Protein 9KGA (pdb70)

Nearest PDB structures (foldseek):
  6bl9-assembly1_A  TM=8.318E-01  e=8.505E-03  Scolopendra morsitans
  2phc-assembly1_B  TM=3.541E-01  e=2.668E+00  Pyrococcus horikoshii OT3
  4mzv-assembly1_A-2  TM=4.488E-01  e=7.330E+00  Homo sapiens
  6bl9-assembly1_A  TM=8.300E-01  e=4.913E-03  Scolopendra morsitans
  2qt7-assembly1_B  TM=4.907E-01  e=4.279E-01  Homo sapiens

Structure (mmCIF, N/CA/C/O backbone):
data_9KGA
#
_entry.id   9KGA
#
_cell.length_a   60.485
_cell.length_b   60.485
_cell.length_c   169.854
_cell.angle_alpha   90.00
_cell.angle_beta   90.00
_cell.angle_gamma   120.00
#
_symmetry.space_group_name_H-M   'P 31 2 1'
#
loop_
_entity.id
_entity.type
_entity.pdbx_description
1 polymer SpTx1
2 water water
#
loop_
_atom_site.group_PDB
_atom_site.id
_atom_site.type_symbol
_atom_site.label_atom_id
_atom_site.label_alt_id
_atom_site.label_comp_id
_atom_site.label_asym_id
_atom_site.label_entity_id
_atom_site.label_seq_id
_atom_site.pdbx_PDB_ins_code
_atom_site.Cartn_x
_atom_site.Cartn_y
_atom_site.Cartn_z
_atom_site.occupancy
_atom_site.B_iso_or_equiv
_atom_site.auth_seq_id
_atom_site.auth_comp_id
_atom_site.auth_asym_id
_atom_site.auth_atom_id
_atom_site.pdbx_PDB_model_num
ATOM 1 N N . SER A 1 2 ? 13.273 41.459 82.840 1.00 61.98 0 SER A N 1
ATOM 2 C CA . SER A 1 2 ? 13.207 40.692 81.600 1.00 57.72 0 SER A CA 1
ATOM 3 C C . SER A 1 2 ? 14.085 41.324 80.522 1.00 52.32 0 SER A C 1
ATOM 4 O O . SER A 1 2 ? 13.599 42.051 79.654 1.00 56.44 0 SER A O 1
ATOM 7 N N . ALA A 1 3 ? 15.381 41.030 80.580 1.00 54.23 1 ALA A N 1
ATOM 8 C CA . ALA A 1 3 ? 16.345 41.687 79.711 1.00 41.97 1 ALA A CA 1
ATOM 9 C C . ALA A 1 3 ? 16.295 41.134 78.291 1.00 39.19 1 ALA A C 1
ATOM 10 O O . ALA A 1 3 ? 15.963 39.968 78.058 1.00 42.25 1 ALA A O 1
ATOM 12 N N . ASP A 1 4 ? 16.586 42.009 77.336 1.00 33.90 2 ASP A N 1
ATOM 13 C CA . ASP A 1 4 ? 16.756 41.635 75.940 1.00 32.15 2 ASP A CA 1
ATOM 14 C C . ASP A 1 4 ? 18.169 41.137 75.714 1.00 36.30 2 ASP A C 1
ATOM 15 O O . ASP A 1 4 ? 19.123 41.634 76.315 1.00 32.61 2 ASP A O 1
ATOM 20 N N . LEU A 1 5 ? 18.311 40.154 74.846 1.00 29.07 3 LEU A N 1
ATOM 21 C CA . LEU A 1 5 ? 19.641 39.770 74.421 1.00 26.01 3 LEU A CA 1
ATOM 22 C C . LEU A 1 5 ? 19.927 40.666 73.229 1.00 31.39 3 LEU A C 1
ATOM 23 O O . LEU A 1 5 ? 19.214 40.609 72.218 1.00 29.31 3 LEU A O 1
ATOM 28 N N . ILE A 1 6 ? 20.987 41.456 73.320 1.00 34.88 4 ILE A N 1
ATOM 29 C CA . ILE A 1 6 ? 21.225 42.470 72.312 1.00 34.16 4 ILE A CA 1
ATOM 30 C C . ILE A 1 6 ? 22.554 42.159 71.665 1.00 24.22 4 ILE A C 1
ATOM 31 O O . ILE A 1 6 ? 23.483 41.610 72.275 1.00 30.23 4 ILE A O 1
ATOM 36 N N . LYS A 1 7 ? 22.605 42.532 70.401 1.00 28.00 5 LYS A N 1
ATOM 37 C CA . LYS A 1 7 ? 23.710 42.309 69.498 1.00 30.68 5 LYS A CA 1
ATOM 38 C C . LYS A 1 7 ? 24.362 43.653 69.230 1.00 29.49 5 LYS A C 1
ATOM 39 O O . LYS A 1 7 ? 23.688 44.608 68.829 1.00 29.81 5 LYS A O 1
ATOM 45 N N . LYS A 1 8 ? 25.654 43.741 69.495 1.00 25.10 6 LYS A N 1
ATOM 46 C CA . LYS A 1 8 ? 26.410 44.924 69.131 1.00 25.44 6 LYS A CA 1
ATOM 47 C C . LYS A 1 8 ? 27.701 44.487 68.474 1.00 21.54 6 LYS A C 1
ATOM 48 O O . LYS A 1 8 ? 28.298 43.474 68.845 1.00 21.91 6 LYS A O 1
ATOM 54 N N . LYS A 1 9 ? 28.136 45.278 67.510 1.00 17.71 7 LYS A N 1
ATOM 55 C CA . LYS A 1 9 ? 29.415 45.028 66.883 1.00 21.59 7 LYS A CA 1
ATOM 56 C C . LYS A 1 9 ? 30.516 45.485 67.824 1.00 21.60 7 LYS A C 1
ATOM 57 O O . LYS A 1 9 ? 30.350 46.445 68.582 1.00 16.56 7 LYS A O 1
ATOM 63 N N . LEU A 1 10 ? 31.629 44.765 67.794 1.00 15.37 8 LEU A N 1
ATOM 64 C CA . LEU A 1 10 ? 32.773 45.130 68.615 1.00 17.99 8 LEU A CA 1
ATOM 65 C C . LEU A 1 10 ? 33.207 46.553 68.274 1.00 21.04 8 LEU A C 1
ATOM 66 O O . LEU A 1 10 ? 33.314 46.892 67.088 1.00 19.47 8 LEU A O 1
ATOM 71 N N . PRO A 1 11 ? 33.436 47.418 69.266 1.00 18.09 9 PRO A N 1
ATOM 72 C CA . PRO A 1 11 ? 33.779 48.817 68.983 1.00 20.92 9 PRO A CA 1
ATOM 73 C C . PRO A 1 11 ? 35.250 49.069 68.690 1.00 23.01 9 PRO A C 1
ATOM 74 O O . PRO A 1 11 ? 35.646 50.233 68.573 1.00 18.49 9 PRO A O 1
ATOM 78 N N . PHE A 1 12 ? 36.059 48.018 68.568 1.00 16.63 10 PHE A N 1
ATOM 79 C CA . PHE A 1 12 ? 37.457 48.123 68.175 1.00 20.70 10 PHE A CA 1
ATOM 80 C C . PHE A 1 12 ? 37.803 46.891 67.351 1.00 18.33 10 PHE A C 1
ATOM 81 O O . PHE A 1 12 ? 37.047 45.920 67.314 1.00 18.40 10 PHE A O 1
ATOM 89 N N . ARG A 1 13 ? 38.955 46.939 66.684 1.00 17.06 11 ARG A N 1
ATOM 90 C CA . ARG A 1 13 ? 39.398 45.824 65.859 1.00 16.32 11 ARG A CA 1
ATOM 91 C C . ARG A 1 13 ? 39.959 44.699 66.719 1.00 19.12 11 ARG A C 1
ATOM 92 O O . ARG A 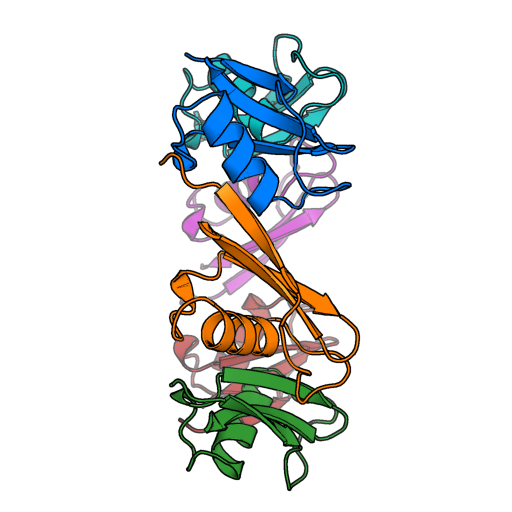1 13 ? 40.602 44.936 67.747 1.00 12.48 11 ARG A O 1
ATOM 100 N N . THR A 1 14 ? 39.722 43.465 66.279 1.00 12.28 12 THR A N 1
ATOM 101 C CA . THR A 1 14 ? 40.419 42.331 66.868 1.00 14.28 12 THR A CA 1
ATOM 102 C C . THR A 1 14 ? 41.823 42.236 66.286 1.00 14.48 12 THR A C 1
ATOM 103 O O . THR A 1 14 ? 42.115 42.790 65.222 1.00 14.34 12 THR A O 1
ATOM 107 N N . ARG A 1 15 ? 42.695 41.514 66.993 1.00 12.56 13 ARG A N 1
ATOM 108 C CA . ARG A 1 15 ? 44.036 41.276 66.467 1.00 14.10 13 ARG A CA 1
ATOM 109 C C . ARG A 1 15 ? 43.995 40.357 65.247 1.00 21.98 13 ARG A C 1
ATOM 110 O O . ARG A 1 15 ? 44.708 40.590 64.264 1.00 18.36 13 ARG A O 1
ATOM 118 N N . SER A 1 16 ? 43.143 39.334 65.270 1.00 14.80 14 SER A N 1
ATOM 119 C CA . SER A 1 16 ? 43.077 38.372 64.178 1.00 14.96 14 SER A CA 1
ATOM 120 C C . SER A 1 16 ? 42.124 38.834 63.080 1.00 17.87 14 SER A C 1
ATOM 121 O O . SER A 1 16 ? 41.099 39.473 63.342 1.00 17.19 14 SER A O 1
ATOM 124 N N . LYS A 1 17 ? 42.474 38.486 61.836 1.00 19.56 15 LYS A N 1
ATOM 125 C CA . LYS A 1 17 ? 41.642 38.842 60.684 1.00 19.65 15 LYS A CA 1
ATOM 126 C C . LYS A 1 17 ? 40.275 38.173 60.752 1.00 17.38 15 LYS A C 1
ATOM 127 O O . LYS A 1 17 ? 39.241 38.817 60.533 1.00 18.54 15 LYS A O 1
ATOM 133 N N . PHE A 1 18 ? 40.247 36.875 61.048 1.00 18.02 16 PHE A N 1
ATOM 134 C CA . PHE A 1 18 ? 39.001 36.142 61.267 1.00 20.50 16 PHE A CA 1
ATOM 135 C C . PHE A 1 18 ? 39.092 35.551 62.663 1.00 17.59 16 PHE A C 1
ATOM 136 O O . PHE A 1 18 ? 39.533 34.401 62.838 1.00 14.21 16 PHE A O 1
ATOM 144 N N . PRO A 1 19 ? 38.638 36.271 63.685 1.00 16.33 17 PRO A N 1
ATOM 145 C CA . PRO A 1 19 ? 38.831 35.785 65.052 1.00 15.36 17 PRO A CA 1
ATOM 146 C C . PRO A 1 19 ? 38.036 34.521 65.307 1.00 16.06 17 PRO A C 1
ATOM 147 O O . PRO A 1 19 ? 36.910 34.359 64.832 1.00 14.83 17 PRO A O 1
ATOM 151 N N . ARG A 1 20 ? 38.627 33.635 66.093 1.00 15.28 18 ARG A N 1
ATOM 152 C CA . ARG A 1 20 ? 37.907 32.453 66.511 1.00 16.44 18 ARG A CA 1
ATOM 153 C C . ARG A 1 20 ? 37.001 32.798 67.683 1.00 18.18 18 ARG A C 1
ATOM 154 O O . ARG A 1 20 ? 37.063 33.893 68.249 1.00 16.76 18 ARG A O 1
ATOM 162 N N . LYS A 1 21 ? 36.160 31.829 68.049 1.00 19.56 19 LYS A N 1
ATOM 163 C CA . LYS A 1 21 ? 35.158 32.040 69.086 1.00 18.50 19 LYS A CA 1
ATOM 164 C C . LYS A 1 21 ? 35.780 32.518 70.390 1.00 15.96 19 LYS A C 1
ATOM 165 O O . LYS A 1 21 ? 35.273 33.451 71.017 1.00 14.01 19 LYS A O 1
ATOM 171 N N . SER A 1 22 ? 36.892 31.911 70.808 1.00 18.61 20 SER A N 1
ATOM 172 C CA . SER A 1 22 ? 37.493 32.291 72.085 1.00 16.82 20 SER A CA 1
ATOM 173 C C . SER A 1 22 ? 37.960 33.746 72.071 1.00 13.94 20 SER A C 1
ATOM 174 O O . SER A 1 22 ? 37.780 34.479 73.055 1.00 13.92 20 SER A O 1
ATOM 177 N N . GLU A 1 23 ? 38.570 34.172 70.961 1.00 13.33 21 GLU A N 1
ATOM 178 C CA . GLU A 1 23 ? 39.009 35.558 70.832 1.00 13.77 21 GLU A CA 1
ATOM 179 C C . GLU A 1 23 ? 37.821 36.513 70.856 1.00 11.47 21 GLU A C 1
ATOM 180 O O . GLU A 1 23 ? 37.875 37.576 71.490 1.00 11.26 21 GLU A O 1
ATOM 186 N N . CYS A 1 24 ? 36.741 36.158 70.160 1.00 12.77 22 CYS A N 1
ATOM 187 C CA . CYS A 1 24 ? 35.566 37.020 70.172 1.00 13.95 22 CYS A CA 1
ATOM 188 C C . CYS A 1 24 ? 34.948 37.091 71.562 1.00 15.50 22 CYS A C 1
ATOM 189 O O . CYS A 1 24 ? 34.498 38.155 71.982 1.00 15.51 22 CYS A O 1
ATOM 192 N N . VAL A 1 25 ? 34.905 35.976 72.292 1.00 13.33 23 VAL A N 1
ATOM 193 C CA . VAL A 1 25 ? 34.374 36.021 73.653 1.00 14.88 23 VAL A CA 1
ATOM 194 C C . VAL A 1 25 ? 35.211 36.961 74.511 1.00 14.07 23 VAL A C 1
ATOM 195 O O . VAL A 1 25 ? 34.677 37.820 75.224 1.00 15.81 23 VAL A O 1
ATOM 199 N N . GLN A 1 26 ? 36.539 36.831 74.429 1.00 15.61 24 GLN A N 1
ATOM 200 C CA . GLN A 1 26 ? 37.414 37.697 75.216 1.00 15.70 24 GLN A CA 1
ATOM 201 C C . GLN A 1 26 ? 37.177 39.172 74.891 1.00 14.74 24 GLN A C 1
ATOM 202 O O . GLN A 1 26 ? 36.983 39.998 75.792 1.00 13.40 24 GLN A O 1
ATOM 208 N N . ASP A 1 27 ? 37.188 39.521 73.603 1.00 12.70 25 ASP A N 1
ATOM 209 C CA . ASP A 1 27 ? 37.080 40.927 73.217 1.00 11.20 25 ASP A CA 1
ATOM 210 C C . ASP A 1 27 ? 35.679 41.477 73.471 1.00 13.29 25 ASP A C 1
ATOM 211 O O . ASP A 1 27 ? 35.529 42.630 73.890 1.00 13.96 25 ASP A O 1
ATOM 216 N N . CYS A 1 28 ? 34.640 40.679 73.219 1.00 11.36 26 CYS A N 1
ATOM 217 C CA . CYS A 1 28 ? 33.285 41.105 73.545 1.00 14.37 26 CYS A CA 1
ATOM 218 C C . CYS A 1 28 ? 33.154 41.386 75.031 1.00 15.82 26 CYS A C 1
ATOM 219 O O . CYS A 1 28 ? 32.533 42.380 75.432 1.00 16.99 26 CYS A O 1
ATOM 222 N N . ALA A 1 29 ? 33.743 40.527 75.868 1.00 16.61 27 ALA A N 1
ATOM 223 C CA . ALA A 1 29 ? 33.703 40.765 77.306 1.00 17.28 27 ALA A CA 1
ATOM 224 C C . ALA A 1 29 ? 34.456 42.039 77.669 1.00 21.30 27 ALA A C 1
ATOM 225 O O . ALA A 1 29 ? 33.983 42.837 78.493 1.00 19.29 27 ALA A O 1
ATOM 227 N N . LYS A 1 30 ? 35.628 42.250 77.058 1.00 17.14 28 LYS A N 1
ATOM 228 C CA . LYS A 1 30 ? 36.365 43.494 77.265 1.00 16.76 28 LYS A CA 1
ATOM 229 C C . LYS A 1 30 ? 35.518 44.706 76.910 1.00 18.75 28 LYS A C 1
ATOM 230 O O . LYS A 1 30 ? 35.512 45.709 77.632 1.00 20.36 28 LYS A O 1
ATOM 236 N N . ALA A 1 31 ? 34.798 44.631 75.796 1.00 14.46 29 ALA A N 1
ATOM 237 C CA . ALA A 1 31 ? 34.074 45.795 75.303 1.00 17.11 29 ALA A CA 1
ATOM 238 C C . ALA A 1 31 ? 32.814 46.083 76.109 1.00 20.78 29 ALA A C 1
ATOM 239 O O . ALA A 1 31 ? 32.505 47.249 76.378 1.00 22.95 29 ALA A O 1
ATOM 241 N N . PHE A 1 32 ? 32.068 45.049 76.498 1.00 19.02 30 PHE A N 1
ATOM 242 C CA . PHE A 1 32 ? 30.690 45.255 76.924 1.00 21.86 30 PHE A CA 1
ATOM 243 C C . PHE A 1 32 ? 30.340 44.738 78.310 1.00 23.08 30 PHE A C 1
ATOM 244 O O . PHE A 1 32 ? 29.338 45.193 78.873 1.00 24.77 30 PHE A O 1
ATOM 252 N N . THR A 1 33 ? 31.094 43.790 78.867 1.00 19.86 31 THR A N 1
ATOM 253 C CA . THR A 1 33 ? 30.720 43.203 80.149 1.00 25.37 31 THR A CA 1
ATOM 254 C C . THR A 1 33 ? 31.857 43.297 81.161 1.00 26.66 31 THR A C 1
ATOM 255 O O . THR A 1 33 ? 31.995 42.432 82.029 1.00 27.41 31 THR A O 1
ATOM 259 N N . ASN A 1 34 ? 32.674 44.348 81.062 1.00 24.37 32 ASN A N 1
ATOM 260 C CA . ASN A 1 34 ? 33.776 44.592 82.001 1.00 27.55 32 ASN A CA 1
ATOM 261 C C . ASN A 1 34 ? 34.722 43.398 82.102 1.00 30.84 32 ASN A C 1
ATOM 262 O O . ASN A 1 34 ? 35.268 43.112 83.171 1.00 29.90 32 ASN A O 1
ATOM 267 N N . GLY A 1 35 ? 34.933 42.695 80.991 1.00 27.21 33 GLY A N 1
ATOM 268 C CA . GLY A 1 35 ? 35.821 41.550 80.988 1.00 28.20 33 GLY A CA 1
ATOM 269 C C . GLY A 1 35 ? 35.248 40.278 81.568 1.00 28.47 33 GLY A C 1
ATOM 270 O O . GLY A 1 35 ? 35.996 39.306 81.738 1.00 25.60 33 GLY A O 1
ATOM 271 N N . ASN A 1 36 ? 33.958 40.258 81.899 1.00 27.41 34 ASN A N 1
ATOM 272 C CA . ASN A 1 36 ? 33.289 39.071 82.429 1.00 31.69 34 ASN A CA 1
ATOM 273 C C . ASN A 1 36 ? 32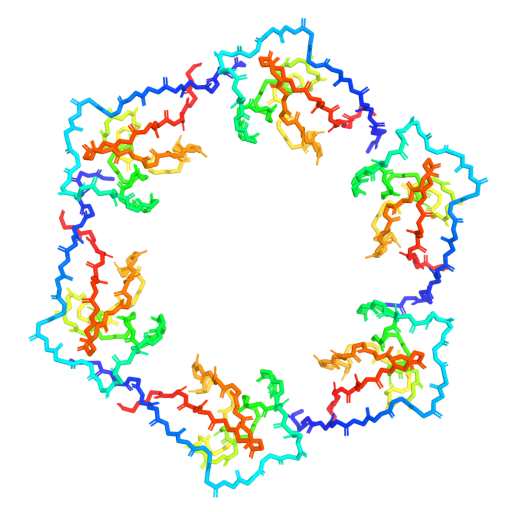.818 38.229 81.249 1.00 30.78 34 ASN A C 1
ATOM 274 O O . ASN A 1 36 ? 31.786 38.522 80.637 1.00 30.43 34 ASN A O 1
ATOM 279 N N . LYS A 1 37 ? 33.557 37.164 80.936 1.00 28.30 35 LYS A N 1
ATOM 280 C CA . LYS A 1 37 ? 33.184 36.345 79.788 1.00 31.08 35 LYS A CA 1
ATOM 281 C C . LYS A 1 37 ? 31.895 35.566 80.026 1.00 31.16 35 LYS A C 1
ATOM 282 O O . LYS A 1 37 ? 31.229 35.186 79.057 1.00 30.83 35 LYS A O 1
ATOM 288 N N . ASP A 1 38 ? 31.532 35.319 81.287 1.00 36.90 36 ASP A N 1
ATOM 289 C CA . ASP A 1 38 ? 30.309 34.579 81.573 1.00 35.97 36 ASP A CA 1
ATOM 290 C C . ASP A 1 38 ? 29.073 35.351 81.128 1.00 35.31 36 ASP A C 1
ATOM 291 O O . ASP A 1 38 ? 28.037 34.746 80.835 1.00 36.81 36 ASP A O 1
ATOM 296 N N . LYS A 1 39 ? 29.159 36.681 81.064 1.00 32.20 37 LYS A N 1
ATOM 297 C CA . LYS A 1 39 ? 28.023 37.475 80.609 1.00 34.48 37 LYS A CA 1
ATOM 298 C C . LYS A 1 39 ? 27.914 37.560 79.094 1.00 31.23 37 LYS A C 1
ATOM 299 O O . LYS A 1 39 ? 26.915 38.086 78.591 1.00 29.01 37 LYS A O 1
ATOM 305 N N . ILE A 1 40 ? 28.895 37.056 78.354 1.00 30.63 38 ILE A N 1
ATOM 306 C CA . ILE A 1 40 ? 28.817 37.013 76.898 1.00 26.73 38 ILE A CA 1
ATOM 307 C C . ILE A 1 40 ? 28.051 35.753 76.520 1.00 28.12 38 ILE A C 1
ATOM 308 O O . ILE A 1 40 ? 28.525 34.635 76.737 1.00 28.47 38 ILE A O 1
ATOM 313 N N . LYS A 1 41 ? 26.853 35.933 75.975 1.00 30.27 39 LYS A N 1
ATOM 314 C CA . LYS A 1 41 ? 25.994 34.800 75.675 1.00 28.78 39 LYS A CA 1
ATOM 315 C C . LYS A 1 41 ? 26.203 34.261 74.272 1.00 30.25 39 LYS A C 1
ATOM 316 O O . LYS A 1 41 ? 25.978 33.066 74.038 1.00 29.58 39 LYS A O 1
ATOM 322 N N . ASP A 1 42 ? 26.611 35.103 73.325 1.00 24.27 40 ASP A N 1
ATOM 323 C CA . ASP A 1 42 ? 26.859 34.581 71.984 1.00 25.66 40 ASP A CA 1
ATOM 324 C C . ASP A 1 42 ? 27.874 35.473 71.287 1.00 21.54 40 ASP A C 1
ATOM 325 O O . ASP A 1 42 ? 28.034 36.642 71.638 1.00 25.00 40 ASP A O 1
ATOM 330 N N . VAL A 1 43 ? 28.571 34.909 70.299 1.00 20.25 41 VAL A N 1
ATOM 331 C CA . VAL A 1 43 ? 29.503 35.676 69.480 1.00 20.84 41 VAL A CA 1
ATOM 332 C C . VAL A 1 43 ? 29.402 35.203 68.038 1.00 24.76 41 VAL A C 1
ATOM 333 O O . VAL A 1 43 ? 28.971 34.085 67.750 1.00 23.17 41 VAL A O 1
ATOM 337 N N . LYS A 1 44 ? 29.832 36.074 67.131 1.00 18.41 42 LYS A N 1
ATOM 338 C CA . LYS A 1 44 ? 29.904 35.752 65.711 1.00 22.60 42 LYS A CA 1
ATOM 339 C C . LYS A 1 44 ? 31.142 36.404 65.123 1.00 22.69 42 LYS A C 1
ATOM 340 O O . LYS A 1 44 ? 31.331 37.614 65.263 1.00 20.71 42 LYS A O 1
ATOM 346 N N . SER A 1 45 ? 31.979 35.603 64.469 1.00 15.94 43 SER A N 1
ATOM 347 C CA . SER A 1 45 ? 33.224 36.120 63.922 1.00 16.41 43 SER A CA 1
ATOM 348 C C . SER A 1 45 ? 32.962 36.937 62.660 1.00 26.56 43 SER A C 1
ATOM 349 O O . SER A 1 45 ? 32.131 36.574 61.824 1.00 25.35 43 SER A O 1
ATOM 3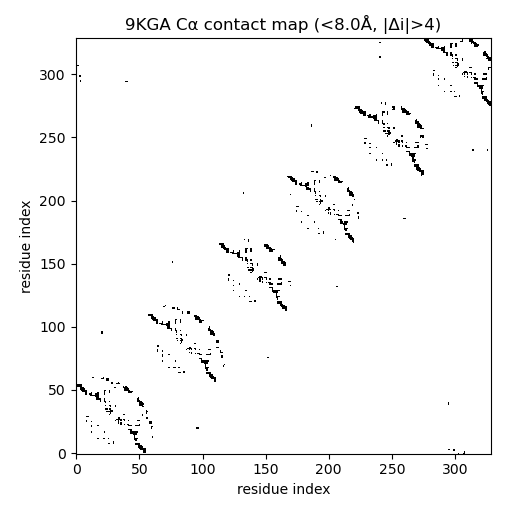52 N N . GLU A 1 46 ? 33.706 38.032 62.518 1.00 22.97 44 GLU A N 1
ATOM 353 C CA . GLU A 1 46 ? 33.611 38.947 61.384 1.00 25.64 44 GLU A CA 1
ATOM 354 C C . GLU A 1 46 ? 35.026 39.330 60.963 1.00 24.45 44 GLU A C 1
ATOM 355 O O . GLU A 1 46 ? 36.010 38.719 61.389 1.00 33.45 44 GLU A O 1
ATOM 361 N N . PHE A 1 47 ? 35.124 40.315 60.077 1.00 20.49 45 PHE A N 1
ATOM 362 C CA . PHE A 1 47 ? 36.408 40.763 59.545 1.00 23.11 45 PHE A CA 1
ATOM 363 C C . PHE A 1 47 ? 37.082 41.697 60.541 1.00 23.66 45 PHE A C 1
ATOM 364 O O . PHE A 1 47 ? 36.665 42.850 60.693 1.00 20.36 45 PHE A O 1
ATOM 372 N N . PHE A 1 48 ? 38.142 41.215 61.196 1.00 18.33 46 PHE A N 1
ATOM 373 C CA . PHE A 1 48 ? 38.814 41.977 62.248 1.00 18.49 46 PHE A CA 1
ATOM 374 C C . PHE A 1 48 ? 37.813 42.504 63.272 1.00 14.84 46 PHE A C 1
ATOM 375 O O . PHE A 1 48 ? 37.990 43.582 63.842 1.00 14.69 46 PHE A O 1
ATOM 383 N N . SER A 1 49 ? 36.740 41.754 63.498 1.00 14.76 47 SER A N 1
ATOM 384 C CA . SER A 1 49 ? 35.677 42.208 64.381 1.00 18.70 47 SER A CA 1
ATOM 385 C C . SER A 1 49 ? 34.841 41.007 64.784 1.00 19.60 47 SER A C 1
ATOM 386 O O . SER A 1 49 ? 35.024 39.897 64.279 1.00 17.90 47 SER A O 1
ATOM 389 N N . CYS A 1 50 ? 33.902 41.261 65.690 1.00 17.55 48 CYS A N 1
ATOM 390 C CA . CYS A 1 50 ? 32.931 40.281 66.143 1.00 16.01 48 CYS A CA 1
ATOM 391 C C . CYS A 1 50 ? 31.592 40.975 66.330 1.00 17.76 48 CYS A C 1
ATOM 392 O O . CYS A 1 50 ? 31.524 42.185 66.560 1.00 16.78 48 CYS A O 1
ATOM 395 N N . TYR A 1 51 ? 30.526 40.188 66.256 1.00 16.67 49 TYR A N 1
ATOM 396 C CA . TYR A 1 51 ? 29.257 40.572 66.848 1.00 19.23 49 TYR A CA 1
ATOM 397 C C . TYR A 1 51 ? 29.151 39.894 68.204 1.00 20.05 49 TYR A C 1
ATOM 398 O O . TYR A 1 51 ? 29.561 38.738 68.366 1.00 17.33 49 TYR A O 1
ATOM 407 N N . CYS A 1 52 ? 28.631 40.636 69.177 1.00 16.84 50 CYS A N 1
ATOM 408 C CA . CYS A 1 52 ? 28.566 40.224 70.567 1.00 17.88 50 CYS A CA 1
ATOM 409 C C . CYS A 1 52 ? 27.113 40.231 71.015 1.00 21.28 50 CYS A C 1
ATOM 410 O O . CYS A 1 52 ? 26.398 41.213 70.785 1.00 20.05 50 CYS A O 1
ATOM 413 N N . TRP A 1 53 ? 26.685 39.155 71.671 1.00 18.63 51 TRP A N 1
ATOM 414 C CA . TRP A 1 53 ? 25.351 39.063 72.247 1.00 23.85 51 TRP A CA 1
ATOM 415 C C . TRP A 1 53 ? 25.484 38.985 73.751 1.00 25.06 51 TRP A C 1
ATOM 416 O O . TRP A 1 53 ? 26.092 38.033 74.274 1.00 22.38 51 TRP A O 1
ATOM 427 N N . TYR A 1 54 ? 24.923 39.993 74.423 1.00 22.55 52 TYR A N 1
ATOM 428 C CA . TYR A 1 54 ? 24.902 40.066 75.877 1.00 26.99 52 TYR A CA 1
ATOM 429 C C . TYR A 1 54 ? 23.566 40.677 76.295 1.00 29.83 52 TYR A C 1
ATOM 430 O O . TYR A 1 54 ? 22.854 41.270 75.480 1.00 32.95 52 TYR A O 1
ATOM 439 N N . GLU A 1 55 ? 23.214 40.514 77.569 1.00 29.30 53 GLU A N 1
ATOM 440 C CA . GLU A 1 55 ? 21.906 40.941 78.065 1.00 36.86 53 GLU A CA 1
ATOM 441 C C . GLU A 1 55 ? 21.886 42.410 78.480 1.00 35.23 53 GLU A C 1
ATOM 442 O O . GLU A 1 55 ? 22.809 42.901 79.137 1.00 29.19 53 GLU A O 1
ATOM 448 N N . ALA A 1 56 ? 20.810 43.103 78.104 1.00 32.15 54 ALA A N 1
ATOM 449 C CA . ALA A 1 56 ? 20.573 44.483 78.520 1.00 33.98 54 ALA A CA 1
ATOM 450 C C . ALA A 1 56 ? 19.086 44.746 78.752 1.00 36.78 54 ALA A C 1
ATOM 451 O O . ALA A 1 56 ? 18.224 44.270 78.011 1.00 32.15 54 ALA A O 1
ATOM 454 N N . GLY B 1 1 ? 38.741 39.899 83.352 1.00 39.41 -1 GLY B N 1
ATOM 455 C CA . GLY B 1 1 ? 39.784 40.874 83.611 1.00 38.99 -1 GLY B CA 1
ATOM 456 C C . GLY B 1 1 ? 40.100 41.767 82.425 1.00 41.09 -1 GLY B C 1
ATOM 457 O O . GLY B 1 1 ? 39.314 41.866 81.482 1.00 41.63 -1 GLY B O 1
ATOM 458 N N . SER B 1 2 ? 41.255 42.431 82.474 1.00 37.51 0 SER B N 1
ATOM 459 C CA . SER B 1 2 ? 41.715 43.276 81.379 1.00 37.07 0 SER B CA 1
ATOM 460 C C . SER B 1 2 ? 42.715 42.563 80.477 1.00 34.14 0 SER B C 1
ATOM 461 O O . SER B 1 2 ? 43.283 43.192 79.579 1.00 29.70 0 SER B O 1
ATOM 464 N N . ALA B 1 3 ? 42.939 41.268 80.689 1.00 29.31 1 ALA B N 1
ATOM 465 C CA . ALA B 1 3 ? 43.872 40.528 79.855 1.00 27.27 1 ALA B CA 1
ATOM 466 C C . ALA B 1 3 ? 43.320 40.353 78.446 1.00 22.87 1 ALA B C 1
ATOM 467 O O . ALA B 1 3 ? 42.106 40.282 78.239 1.00 23.03 1 ALA B O 1
ATOM 469 N N . ASP B 1 4 ? 44.214 40.397 77.470 1.00 22.64 2 ASP B N 1
ATOM 470 C CA . ASP B 1 4 ? 43.900 40.065 76.089 1.00 19.06 2 ASP B CA 1
ATOM 471 C C . ASP B 1 4 ? 44.139 38.585 75.834 1.00 23.00 2 ASP B C 1
ATOM 472 O O . ASP B 1 4 ? 45.036 37.972 76.417 1.00 19.97 2 ASP B O 1
ATOM 477 N N . LEU B 1 5 ? 43.338 38.005 74.955 1.00 19.29 3 LEU B N 1
ATOM 478 C CA . LEU B 1 5 ? 43.652 36.668 74.492 1.00 16.06 3 LEU B CA 1
ATOM 479 C C . LEU B 1 5 ? 44.549 36.875 73.283 1.00 19.85 3 LEU B C 1
ATOM 480 O O . LEU B 1 5 ? 44.098 37.400 72.258 1.00 17.45 3 LEU B O 1
ATOM 485 N N . ILE B 1 6 ? 45.778 36.376 73.357 1.00 18.29 4 ILE B N 1
ATOM 486 C CA . ILE B 1 6 ? 46.764 36.659 72.329 1.00 17.26 4 ILE B CA 1
ATOM 487 C C . ILE B 1 6 ? 47.088 35.345 71.649 1.00 15.18 4 ILE B C 1
ATOM 488 O O . ILE B 1 6 ? 47.010 34.256 72.246 1.00 18.39 4 ILE B O 1
ATOM 493 N N . LYS B 1 7 ? 47.410 35.474 70.365 1.00 14.31 5 LYS B N 1
ATOM 494 C CA . LYS B 1 7 ? 47.687 34.381 69.450 1.00 15.34 5 LYS B CA 1
ATOM 495 C C . LYS B 1 7 ? 49.173 34.421 69.118 1.00 20.05 5 LYS B C 1
ATOM 496 O O . LYS B 1 7 ? 49.674 35.433 68.622 1.00 19.36 5 LYS B O 1
ATOM 502 N N . LYS B 1 8 ? 49.868 33.321 69.372 1.00 16.52 6 LYS B N 1
ATOM 503 C CA . LYS B 1 8 ? 51.284 33.233 69.060 1.00 19.89 6 LYS B CA 1
ATOM 504 C C . LYS B 1 8 ? 51.570 31.930 68.340 1.00 19.22 6 LYS B C 1
ATOM 505 O O . LYS B 1 8 ? 50.988 30.889 68.644 1.00 20.75 6 LYS B O 1
ATOM 511 N N . LYS B 1 9 ? 52.510 31.982 67.412 1.00 16.66 7 LYS B N 1
ATOM 512 C CA . LYS B 1 9 ? 52.949 30.754 66.786 1.00 18.12 7 LYS B CA 1
ATOM 513 C C . LYS B 1 9 ? 53.902 30.037 67.728 1.00 16.37 7 LYS B C 1
ATOM 514 O O . LYS B 1 9 ? 54.660 30.664 68.473 1.00 17.13 7 LYS B O 1
ATOM 520 N N . LEU B 1 10 ? 53.838 28.715 67.712 1.00 17.44 8 LEU B N 1
ATOM 521 C CA . LEU B 1 10 ? 54.762 27.924 68.506 1.00 14.77 8 LEU B CA 1
ATOM 522 C C . LEU B 1 10 ? 56.185 28.272 68.079 1.00 17.13 8 LEU B C 1
ATOM 523 O O . LEU B 1 10 ? 56.457 28.383 66.877 1.00 17.37 8 LEU B O 1
ATOM 528 N N . PRO B 1 11 ? 57.104 28.521 69.021 1.00 17.62 9 PRO B N 1
ATOM 529 C CA . PRO B 1 11 ? 58.463 28.924 68.649 1.00 18.13 9 PRO B CA 1
ATOM 530 C C . PRO B 1 11 ? 59.386 27.772 68.284 1.00 20.93 9 PRO B C 1
ATOM 531 O O . PRO B 1 11 ? 60.592 27.989 68.142 1.00 21.67 9 PRO B O 1
ATOM 535 N N . PHE B 1 12 ? 58.848 26.562 68.156 1.00 15.97 10 PHE B N 1
ATOM 536 C CA . PHE B 1 12 ? 59.597 25.399 67.705 1.00 17.80 10 PHE B CA 1
ATOM 537 C C . PHE B 1 12 ? 58.653 24.498 66.921 1.00 13.20 10 PHE B C 1
ATOM 538 O O . PHE B 1 12 ? 57.434 24.677 66.944 1.00 15.16 10 PHE B O 1
ATOM 546 N N . ARG B 1 13 ? 59.228 23.521 66.223 1.00 16.67 11 ARG B N 1
ATOM 547 C CA . ARG B 1 13 ? 58.440 22.584 65.436 1.00 14.24 11 ARG B CA 1
ATOM 548 C C . ARG B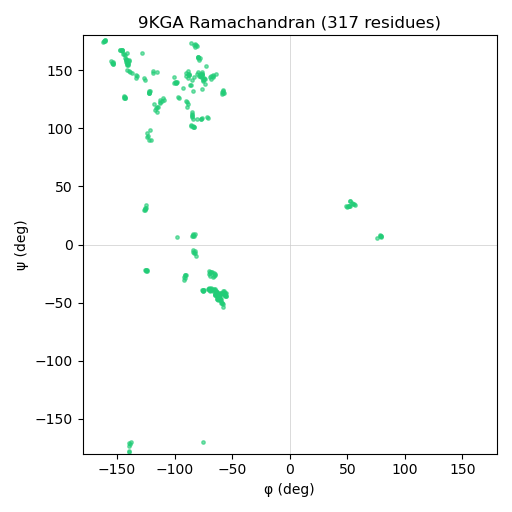 1 13 ? 57.770 21.563 66.347 1.00 14.62 11 ARG B C 1
ATOM 549 O O . ARG B 1 13 ? 58.310 21.181 67.389 1.00 15.12 11 ARG B O 1
ATOM 557 N N . THR B 1 14 ? 56.577 21.127 65.953 1.00 13.64 12 THR B N 1
ATOM 558 C CA . THR B 1 14 ? 55.988 19.970 66.612 1.00 10.83 12 THR B CA 1
ATOM 559 C C . THR B 1 14 ? 56.632 18.692 66.080 1.00 13.86 12 THR B C 1
ATOM 560 O O . THR B 1 14 ? 57.233 18.671 65.001 1.00 12.43 12 THR B O 1
ATOM 564 N N . ARG B 1 15 ? 56.501 17.614 66.855 1.00 11.46 13 ARG B N 1
ATOM 565 C CA . ARG B 1 15 ? 56.976 16.316 66.388 1.00 12.57 13 ARG B CA 1
ATOM 566 C C . ARG B 1 15 ? 56.130 15.799 65.228 1.00 19.51 13 ARG B C 1
ATOM 567 O O . ARG B 1 15 ? 56.654 15.151 64.315 1.00 21.63 13 ARG B O 1
ATOM 575 N N . SER B 1 16 ? 54.815 16.026 65.266 1.00 14.57 14 SER B N 1
ATOM 576 C CA . SER B 1 16 ? 53.928 15.538 64.217 1.00 15.95 14 SER B CA 1
ATOM 577 C C . SER B 1 16 ? 53.761 16.558 63.095 1.00 16.56 14 SER B C 1
ATOM 578 O O . SER B 1 16 ? 53.682 17.766 63.338 1.00 15.96 14 SER B O 1
ATOM 581 N N . LYS B 1 17 ? 53.642 16.049 61.864 1.00 16.49 15 LYS B N 1
ATOM 582 C CA . LYS B 1 17 ? 53.440 16.917 60.705 1.00 21.13 15 LYS B CA 1
ATOM 583 C C . LYS B 1 17 ? 52.122 17.672 60.791 1.00 18.58 15 LYS B C 1
ATOM 584 O O . LYS B 1 17 ? 52.067 18.876 60.516 1.00 17.88 15 LYS B O 1
ATOM 590 N N . PHE B 1 18 ? 51.044 16.982 61.155 1.00 20.06 16 PHE B N 1
ATOM 591 C CA . PHE B 1 18 ? 49.749 17.616 61.394 1.00 23.39 16 PHE B CA 1
ATOM 592 C C . PHE B 1 18 ? 49.376 17.311 62.835 1.00 21.14 16 PHE B C 1
ATOM 593 O O . PHE B 1 18 ? 48.702 16.306 63.114 1.00 23.25 16 PHE B O 1
ATOM 601 N N . PRO B 1 19 ? 49.763 18.159 63.784 1.00 18.67 17 PRO B N 1
ATOM 602 C CA . PRO B 1 19 ? 49.503 17.845 65.191 1.00 16.61 17 PRO B CA 1
ATOM 603 C C . PRO B 1 19 ? 48.024 17.891 65.528 1.00 18.31 17 PRO B C 1
ATOM 604 O O . PRO B 1 19 ? 47.260 18.703 64.998 1.00 19.03 17 PRO B O 1
ATOM 608 N N . ARG B 1 20 ? 47.623 16.998 66.425 1.00 19.45 18 ARG B N 1
ATOM 609 C CA . ARG B 1 20 ? 46.258 17.030 66.918 1.00 21.61 18 ARG B CA 1
ATOM 610 C C . ARG B 1 20 ? 46.128 18.049 68.038 1.00 20.06 18 ARG B C 1
ATOM 611 O O . ARG B 1 20 ? 47.113 18.609 68.525 1.00 19.21 18 ARG B O 1
ATOM 619 N N . LYS B 1 21 ? 44.881 18.285 68.447 1.00 20.20 19 LYS B N 1
ATOM 620 C CA . LYS B 1 21 ? 44.615 19.305 69.454 1.00 22.84 19 LYS B CA 1
ATOM 621 C C . LYS B 1 21 ? 45.394 19.034 70.736 1.00 16.38 19 LYS B C 1
ATOM 622 O O . LYS B 1 21 ? 45.953 19.959 71.331 1.00 20.10 19 LYS B O 1
ATOM 628 N N . SER B 1 22 ? 45.458 17.772 71.170 1.00 17.90 20 SER B N 1
ATOM 629 C CA . SER B 1 22 ? 46.170 17.451 72.406 1.00 16.26 20 SER B CA 1
ATOM 630 C C . SER B 1 22 ? 47.653 17.782 72.293 1.00 12.01 20 SER B C 1
ATOM 631 O O . SER B 1 22 ? 48.251 18.330 73.228 1.00 15.40 20 SER B O 1
ATOM 634 N N . GLU B 1 23 ? 48.255 17.465 71.146 1.00 12.04 21 GLU B N 1
ATOM 635 C CA . GLU B 1 23 ? 49.659 17.788 70.909 1.00 14.49 21 GLU B CA 1
ATOM 636 C C . GLU B 1 23 ? 49.890 19.291 70.946 1.00 13.78 21 GLU B C 1
ATOM 637 O O . GLU B 1 23 ? 50.861 19.772 71.549 1.00 12.96 21 GLU B O 1
ATOM 643 N N . CYS B 1 24 ? 49.004 20.048 70.300 1.00 14.35 22 CYS B N 1
ATOM 644 C CA . CYS B 1 24 ? 49.145 21.498 70.293 1.00 12.97 22 CYS B CA 1
ATOM 645 C C . CYS B 1 24 ? 48.947 22.092 71.680 1.00 15.01 22 CYS B C 1
ATOM 646 O O . CYS B 1 24 ? 49.656 23.022 72.054 1.00 12.93 22 CYS B O 1
ATOM 649 N N . VAL B 1 25 ? 47.987 21.590 72.459 1.00 14.12 23 VAL B N 1
ATOM 650 C CA . VAL B 1 25 ? 47.816 22.098 73.820 1.00 15.72 23 VAL B CA 1
ATOM 651 C C . VAL B 1 25 ? 49.076 21.836 74.640 1.00 12.95 23 VAL B C 1
ATOM 652 O O . VAL B 1 25 ? 49.566 22.717 75.361 1.00 12.41 23 VAL B O 1
ATOM 656 N N . GLN B 1 26 ? 49.619 20.623 74.539 1.00 12.87 24 GLN B N 1
ATOM 657 C CA . GLN B 1 26 ? 50.837 20.290 75.275 1.00 15.89 24 GLN B CA 1
ATOM 658 C C . GLN B 1 26 ? 51.992 21.215 74.892 1.00 14.08 24 GLN B C 1
ATOM 659 O O . GLN B 1 26 ? 52.676 21.777 75.761 1.00 12.96 24 GLN B O 1
ATOM 665 N N . ASP B 1 27 ? 52.238 21.369 73.588 1.00 11.42 25 ASP B N 1
ATOM 666 C CA . ASP B 1 27 ? 53.381 22.162 73.137 1.00 12.63 25 ASP B CA 1
ATOM 667 C C . ASP B 1 27 ? 53.174 23.650 73.403 1.00 13.50 25 ASP B C 1
ATOM 668 O O . ASP B 1 27 ? 54.121 24.357 73.769 1.00 13.04 25 ASP B O 1
ATOM 673 N N . CYS B 1 28 ? 51.945 24.145 73.215 1.00 12.38 26 CYS B N 1
ATOM 674 C CA . CYS B 1 28 ? 51.638 25.532 73.533 1.00 11.86 26 CYS B CA 1
ATOM 675 C C . CYS B 1 28 ? 51.866 25.819 75.008 1.00 13.65 26 CYS B C 1
ATOM 676 O O . CYS B 1 28 ? 52.447 26.853 75.363 1.00 15.78 26 CYS B O 1
ATOM 679 N N . ALA B 1 29 ? 51.428 24.908 75.882 1.00 13.65 27 ALA B N 1
ATOM 680 C CA . ALA B 1 29 ? 51.647 25.094 77.313 1.00 14.26 27 ALA B CA 1
ATOM 681 C C . ALA B 1 29 ? 53.132 25.072 77.650 1.00 19.41 27 ALA B C 1
ATOM 682 O O . ALA B 1 29 ? 53.606 25.898 78.440 1.00 18.48 27 ALA B O 1
ATOM 684 N N . LYS B 1 30 ? 53.883 24.136 77.059 1.00 17.79 28 LYS B N 1
ATOM 685 C CA . LYS B 1 30 ? 55.333 24.119 77.246 1.00 16.94 28 LYS B CA 1
ATOM 686 C C . LYS B 1 30 ? 55.968 25.438 76.835 1.00 19.59 28 LYS B C 1
ATOM 687 O O . LYS B 1 30 ? 56.851 25.958 77.530 1.00 18.55 28 LYS B O 1
ATOM 693 N N . ALA B 1 31 ? 55.529 25.992 75.706 1.00 15.84 29 ALA B N 1
ATOM 694 C CA . ALA B 1 31 ? 56.180 27.175 75.160 1.00 15.57 29 ALA B CA 1
ATOM 695 C C . ALA B 1 31 ? 55.831 28.429 75.953 1.00 19.77 29 ALA B C 1
ATOM 696 O O . ALA B 1 31 ? 56.696 29.283 76.180 1.00 24.04 29 ALA B O 1
ATOM 698 N N . PHE B 1 32 ? 54.576 28.568 76.388 1.00 17.56 30 PHE B N 1
ATOM 699 C CA . PHE B 1 32 ? 54.093 29.876 76.804 1.00 18.91 30 PHE B CA 1
ATOM 700 C C . PHE B 1 32 ? 53.515 29.954 78.208 1.00 21.84 30 PHE B C 1
ATOM 701 O O . PHE B 1 32 ? 53.444 31.060 78.755 1.00 24.50 30 PHE B O 1
ATOM 709 N N . THR B 1 33 ? 53.072 28.846 78.800 1.00 18.57 31 THR B N 1
ATOM 710 C CA . THR B 1 33 ? 52.428 28.922 80.108 1.00 20.71 31 THR B CA 1
ATOM 711 C C . THR B 1 33 ? 53.088 27.997 81.125 1.00 23.85 31 THR B C 1
ATOM 712 O O . THR B 1 33 ? 52.425 27.513 82.047 1.00 21.15 31 THR B O 1
ATOM 716 N N . ASN B 1 34 ? 54.394 27.753 80.980 1.00 23.19 32 ASN B N 1
ATOM 717 C CA . ASN B 1 34 ? 55.148 26.927 81.924 1.00 25.71 32 ASN B CA 1
ATOM 718 C C . ASN B 1 34 ? 54.482 25.572 82.134 1.00 26.36 32 ASN B C 1
ATOM 719 O O . ASN B 1 34 ? 54.442 25.036 83.244 1.00 23.97 32 ASN B O 1
ATOM 724 N N . GLY B 1 35 ? 53.926 25.027 81.056 1.00 26.65 33 GLY B N 1
ATOM 725 C CA . GLY B 1 35 ? 53.291 23.731 81.105 1.00 22.30 33 GLY B CA 1
ATOM 726 C C . GLY B 1 35 ? 51.898 23.688 81.687 1.00 26.48 33 GLY B C 1
ATOM 727 O O . GLY B 1 35 ? 51.366 22.588 81.869 1.00 25.72 33 GLY B O 1
ATOM 728 N N . ASN B 1 36 ? 51.282 24.834 81.978 1.00 23.30 34 ASN B N 1
ATOM 729 C CA . ASN B 1 36 ? 49.915 24.856 82.502 1.00 27.89 34 ASN B CA 1
ATOM 730 C C . ASN B 1 36 ? 48.955 24.784 81.318 1.00 26.04 34 ASN B C 1
ATOM 731 O O . ASN B 1 36 ? 48.700 25.788 80.649 1.00 20.20 34 ASN B O 1
ATOM 736 N N . LYS B 1 37 ? 48.398 23.596 81.068 1.00 22.13 35 LYS B N 1
ATOM 737 C CA . LYS B 1 37 ? 47.517 23.431 79.918 1.00 21.62 35 LYS B CA 1
ATOM 738 C C . LYS B 1 37 ? 46.191 24.158 80.100 1.00 25.71 35 LYS B C 1
ATOM 739 O O . LYS B 1 37 ? 45.548 24.522 79.110 1.00 22.62 35 LYS B O 1
ATOM 745 N N . ASP B 1 38 ? 45.762 24.375 81.346 1.00 21.95 36 ASP B N 1
ATOM 746 C CA . ASP B 1 38 ? 44.497 25.062 81.581 1.00 23.90 36 ASP B CA 1
ATOM 747 C C . ASP B 1 38 ? 44.569 26.523 81.144 1.00 24.46 36 ASP B C 1
ATOM 748 O O . ASP B 1 38 ? 43.532 27.137 80.875 1.00 25.10 36 ASP B O 1
ATOM 753 N N . LYS B 1 39 ? 45.770 27.102 81.093 1.00 21.52 37 LYS B N 1
ATOM 754 C CA . LYS B 1 39 ? 45.924 28.478 80.639 1.00 20.81 37 LYS B CA 1
ATOM 755 C C . LYS B 1 39 ? 45.942 28.595 79.122 1.00 18.91 37 LYS B C 1
ATOM 756 O O . LYS B 1 39 ? 45.862 29.712 78.598 1.00 17.37 37 LYS B O 1
ATOM 762 N N . ILE B 1 40 ? 46.021 27.479 78.407 1.00 17.79 38 ILE B N 1
ATOM 763 C CA . ILE B 1 40 ? 45.923 27.504 76.954 1.00 17.43 38 ILE B CA 1
ATOM 764 C C . ILE B 1 40 ? 44.435 27.485 76.630 1.00 18.70 38 ILE B C 1
ATOM 765 O O . ILE B 1 40 ? 43.752 26.483 76.857 1.00 18.10 38 ILE B O 1
ATOM 770 N N . LYS B 1 41 ? 43.926 28.602 76.119 1.00 18.00 39 LYS B N 1
ATOM 771 C CA . LYS B 1 41 ? 42.496 28.730 75.888 1.00 17.73 39 LYS B CA 1
ATOM 772 C C . LYS B 1 41 ? 42.091 28.263 74.504 1.00 20.27 39 LYS B C 1
ATOM 773 O O . LYS B 1 41 ? 40.930 27.888 74.307 1.00 20.04 39 LYS B O 1
ATOM 779 N N . ASP B 1 42 ? 42.999 28.316 73.529 1.00 19.67 40 ASP B N 1
ATOM 780 C CA . ASP B 1 42 ? 42.663 27.816 72.197 1.00 17.04 40 ASP B CA 1
ATOM 781 C C . ASP B 1 42 ? 43.937 27.376 71.488 1.00 16.46 40 ASP B C 1
ATOM 782 O O . ASP B 1 42 ? 45.034 27.827 71.819 1.00 14.89 40 ASP B O 1
ATOM 787 N N . VAL B 1 43 ? 43.789 26.470 70.515 1.00 15.43 41 VAL B N 1
ATOM 788 C CA . VAL B 1 43 ? 44.909 26.037 69.682 1.00 15.95 41 VAL B CA 1
ATOM 789 C C . VAL B 1 43 ? 44.415 25.832 68.258 1.00 20.11 41 VAL B C 1
ATOM 790 O O . VAL B 1 43 ? 43.230 25.598 68.011 1.00 18.55 41 VAL B O 1
ATOM 794 N N . LYS B 1 44 ? 45.355 25.900 67.315 1.00 16.10 42 LYS B N 1
ATOM 795 C CA . LYS B 1 44 ? 45.055 25.616 65.917 1.00 17.92 42 LYS B CA 1
ATOM 796 C C . LYS B 1 44 ? 46.230 24.892 65.278 1.00 18.69 42 LYS B C 1
ATOM 797 O O . LYS B 1 44 ? 47.363 25.380 65.317 1.00 19.45 42 LYS B O 1
ATOM 803 N N . SER B 1 45 ? 45.957 23.740 64.682 1.00 16.92 43 SER B N 1
ATOM 804 C CA . SER B 1 45 ? 47.011 22.929 64.089 1.00 21.50 43 SER B CA 1
ATOM 805 C C . SER B 1 45 ? 47.482 23.527 62.771 1.00 21.87 43 SER B C 1
ATOM 806 O O . SER B 1 45 ? 46.675 24.017 61.975 1.00 19.61 43 SER B O 1
ATOM 809 N N . GLU B 1 46 ? 48.795 23.471 62.532 1.00 18.61 44 GLU B N 1
ATOM 810 C CA . GLU B 1 46 ? 49.389 23.931 61.287 1.00 21.44 44 GLU B CA 1
ATOM 811 C C . GLU B 1 46 ? 50.477 22.945 60.887 1.00 19.23 44 GLU B C 1
ATOM 812 O O . GLU B 1 46 ? 50.831 22.037 61.646 1.00 19.79 44 GLU B O 1
ATOM 818 N N . PHE B 1 47 ? 51.151 23.250 59.786 1.00 17.46 45 PHE B N 1
ATOM 819 C CA . PHE B 1 47 ? 52.143 22.335 59.232 1.00 22.62 45 PHE B CA 1
ATOM 820 C C . PHE B 1 47 ? 53.358 22.326 60.152 1.00 20.17 45 PHE B C 1
ATOM 821 O O . PHE B 1 47 ? 54.094 23.315 60.232 1.00 18.97 45 PHE B O 1
ATOM 829 N N . PHE B 1 48 ? 53.544 21.211 60.869 1.00 19.74 46 PHE B N 1
ATOM 830 C CA . PHE B 1 48 ? 54.586 21.073 61.887 1.00 19.90 46 PHE B CA 1
ATOM 831 C C . PHE B 1 48 ? 54.547 22.211 62.899 1.00 18.95 46 PHE B C 1
ATOM 832 O O . PHE B 1 48 ? 55.588 22.629 63.423 1.00 15.38 46 PHE B O 1
ATOM 840 N N . SER B 1 49 ? 53.358 22.724 63.205 1.00 14.12 47 SER B N 1
ATOM 841 C CA . SER B 1 49 ? 53.319 23.872 64.102 1.00 14.35 47 SER B CA 1
ATOM 842 C C . SER B 1 49 ? 51.927 23.999 64.703 1.00 16.03 47 SER B C 1
ATOM 843 O O . SER B 1 49 ? 51.002 23.257 64.360 1.00 17.31 47 SER B O 1
ATOM 846 N N . CYS B 1 50 ? 51.791 24.955 65.615 1.00 15.25 48 CYS B N 1
ATOM 847 C CA . CYS B 1 50 ? 50.503 25.308 66.189 1.00 13.78 48 CYS B CA 1
ATOM 848 C C . CYS B 1 50 ? 50.432 26.815 66.342 1.00 15.84 48 CYS B C 1
ATOM 849 O O . CYS B 1 50 ? 51.451 27.497 66.483 1.00 15.42 48 CYS B O 1
ATOM 852 N N . TYR B 1 51 ? 49.206 27.320 66.343 1.00 13.36 49 TYR B N 1
ATOM 853 C CA . TYR B 1 51 ? 48.902 28.620 66.912 1.00 14.94 49 TYR B CA 1
ATOM 854 C C . TYR B 1 51 ? 48.322 28.401 68.303 1.00 15.79 49 TYR B C 1
ATOM 855 O O . TYR B 1 51 ? 47.546 27.464 68.516 1.00 14.33 49 TYR B O 1
ATOM 864 N N . CYS B 1 52 ? 48.731 29.254 69.242 1.00 12.81 50 CYS B N 1
ATOM 865 C CA . CYS B 1 52 ? 48.408 29.141 70.656 1.00 12.64 50 CYS B CA 1
ATOM 866 C C . CYS B 1 52 ? 47.703 30.408 71.114 1.00 16.37 50 CYS B C 1
ATOM 867 O O . CYS B 1 52 ? 48.212 31.509 70.893 1.00 16.15 50 CYS B O 1
ATOM 870 N N . TRP B 1 53 ? 46.569 30.259 71.797 1.00 13.94 51 TRP B N 1
ATOM 871 C CA . TRP B 1 53 ? 45.837 31.385 72.368 1.00 14.97 51 TRP B CA 1
ATOM 872 C C . TRP B 1 53 ? 45.829 31.269 73.876 1.00 18.85 51 TRP B C 1
ATOM 873 O O . TRP B 1 53 ? 45.281 30.292 74.418 1.00 20.08 51 TRP B O 1
ATOM 884 N N . TYR B 1 54 ? 46.419 32.272 74.532 1.00 16.27 52 TYR B N 1
ATOM 885 C CA . TYR B 1 54 ? 46.466 32.347 75.990 1.00 19.62 52 TYR B CA 1
ATOM 886 C C . TYR B 1 54 ? 46.351 33.809 76.414 1.00 20.72 52 TYR B C 1
ATOM 887 O O . TYR B 1 54 ? 46.486 34.725 75.599 1.00 18.23 52 TYR B O 1
ATOM 896 N N . GLU B 1 55 ? 46.051 34.027 77.692 1.00 21.80 53 GLU B N 1
ATOM 897 C CA . GLU B 1 55 ? 45.805 35.376 78.197 1.00 20.48 53 GLU B CA 1
ATOM 898 C C . GLU B 1 55 ? 47.087 36.083 78.625 1.00 24.88 53 GLU B C 1
ATOM 899 O O . GLU B 1 55 ? 47.951 35.494 79.284 1.00 22.11 53 GLU B O 1
ATOM 905 N N . ALA B 1 56 ? 47.187 37.362 78.262 1.00 20.46 54 ALA B N 1
ATOM 906 C CA . ALA B 1 56 ? 48.324 38.204 78.640 1.00 23.58 54 ALA B CA 1
ATOM 907 C C . ALA B 1 56 ? 47.893 39.642 78.904 1.00 27.76 54 ALA B C 1
ATOM 908 O O . ALA B 1 56 ? 46.956 40.137 78.281 1.00 17.94 54 ALA B O 1
ATOM 911 N N . GLY C 1 1 ? 60.291 22.778 83.443 1.00 50.38 -1 GLY C N 1
ATOM 912 C CA . GLY C 1 1 ? 59.888 22.124 82.213 1.00 42.78 -1 GLY C CA 1
ATOM 913 C C . GLY C 1 1 ? 58.685 21.211 82.373 1.00 41.90 -1 GLY C C 1
ATOM 914 O O . GLY C 1 1 ? 58.262 20.909 83.487 1.00 39.68 -1 GLY C O 1
ATOM 915 N N . SER C 1 2 ? 58.134 20.767 81.247 1.00 31.98 0 SER C N 1
ATOM 916 C CA . SER C 1 2 ? 56.972 19.894 81.241 1.00 31.10 0 SER C CA 1
ATOM 917 C C . SER C 1 2 ? 57.259 18.671 80.381 1.00 29.27 0 SER C C 1
ATOM 918 O O . SER C 1 2 ? 58.219 18.640 79.606 1.00 26.51 0 SER C O 1
ATOM 921 N N . ALA C 1 3 ? 56.412 17.655 80.532 1.00 26.06 1 ALA C N 1
ATOM 922 C CA . ALA C 1 3 ? 56.536 16.451 79.726 1.00 24.20 1 ALA C CA 1
ATOM 923 C C . ALA C 1 3 ? 56.103 16.713 78.287 1.00 21.96 1 ALA C C 1
ATOM 924 O O . ALA C 1 3 ? 55.355 17.649 77.997 1.00 21.61 1 ALA C O 1
ATOM 926 N N . ASP C 1 4 ? 56.659 15.928 77.372 1.00 22.55 2 ASP C N 1
ATOM 927 C CA . ASP C 1 4 ? 56.225 15.925 75.982 1.00 20.49 2 ASP C CA 1
ATOM 928 C C . ASP C 1 4 ? 55.094 14.932 75.790 1.00 25.16 2 ASP C C 1
ATOM 929 O O . ASP C 1 4 ? 55.093 13.856 76.388 1.00 19.76 2 ASP C O 1
ATOM 934 N N . LEU C 1 5 ? 54.139 15.275 74.939 1.00 18.40 3 LEU C N 1
ATOM 935 C CA . LEU C 1 5 ? 53.152 14.288 74.537 1.00 19.36 3 LEU C CA 1
ATOM 936 C C . LEU C 1 5 ? 53.755 13.609 73.316 1.00 19.70 3 LEU C C 1
ATOM 937 O O . LEU C 1 5 ? 54.046 14.271 72.315 1.00 20.72 3 LEU C O 1
ATOM 942 N N . ILE C 1 6 ? 53.907 12.294 73.374 1.00 21.56 4 ILE C N 1
ATOM 943 C CA . ILE C 1 6 ? 54.640 11.601 72.331 1.00 18.41 4 ILE C CA 1
ATOM 944 C C . ILE C 1 6 ? 53.676 10.635 71.676 1.00 15.36 4 ILE C C 1
ATOM 945 O O . ILE C 1 6 ? 52.745 10.104 72.301 1.00 20.62 4 ILE C O 1
ATOM 950 N N . LYS C 1 7 ? 53.913 10.439 70.386 1.00 14.91 5 LYS C N 1
ATOM 951 C CA . LYS C 1 7 ? 53.077 9.653 69.496 1.00 18.50 5 LYS C CA 1
ATOM 952 C C . LYS C 1 7 ? 53.840 8.408 69.065 1.00 21.45 5 LYS C C 1
ATOM 953 O O . LYS C 1 7 ? 54.949 8.506 68.531 1.00 17.99 5 LYS C O 1
ATOM 959 N N . LYS C 1 8 ? 53.255 7.244 69.295 1.00 17.37 6 LYS C N 1
ATOM 960 C CA . LYS C 1 8 ? 53.862 6.013 68.817 1.00 21.40 6 LYS C CA 1
ATOM 961 C C . LYS C 1 8 ? 52.795 5.163 68.159 1.00 22.18 6 LYS C C 1
ATOM 962 O O . LYS C 1 8 ? 51.649 5.125 68.615 1.00 17.53 6 LYS C O 1
ATOM 968 N N . LYS C 1 9 ? 53.174 4.471 67.093 1.00 21.53 7 LYS C N 1
ATOM 969 C CA . LYS C 1 9 ? 52.242 3.539 66.495 1.00 22.35 7 LYS C CA 1
ATOM 970 C C . LYS C 1 9 ? 52.259 2.244 67.295 1.00 20.02 7 LYS C C 1
ATOM 971 O O . LYS C 1 9 ? 53.282 1.851 67.862 1.00 23.03 7 LYS C O 1
ATOM 977 N N . LEU C 1 10 ? 51.104 1.601 67.361 1.00 19.13 8 LEU C N 1
ATOM 978 C CA . LEU C 1 10 ? 50.985 0.343 68.086 1.00 20.14 8 LEU C CA 1
ATOM 979 C C . LEU C 1 10 ? 51.947 -0.685 67.514 1.00 19.94 8 LEU C C 1
ATOM 980 O O . LEU C 1 10 ? 52.028 -0.878 66.304 1.00 23.99 8 LEU C O 1
ATOM 985 N N . PRO C 1 11 ? 52.739 -1.373 68.383 1.00 23.04 9 PRO C N 1
ATOM 986 C CA . PRO C 1 11 ? 53.723 -2.337 67.900 1.00 25.81 9 PRO C CA 1
ATOM 987 C C . PRO C 1 11 ? 53.174 -3.728 67.624 1.00 35.79 9 PRO C C 1
ATOM 988 O O . PRO C 1 11 ? 53.964 -4.651 67.410 1.00 31.53 9 PRO C O 1
ATOM 992 N N . PHE C 1 12 ? 51.852 -3.898 67.655 1.00 26.36 10 PHE C N 1
ATOM 993 C CA . PHE C 1 12 ? 51.207 -5.153 67.294 1.00 23.82 10 PHE C CA 1
ATOM 994 C C . PHE C 1 12 ? 49.876 -4.820 66.638 1.00 23.33 10 PHE C C 1
ATOM 995 O O . PHE C 1 12 ? 49.414 -3.678 66.673 1.00 25.80 10 PHE C O 1
ATOM 1003 N N . ARG C 1 13 ? 49.267 -5.825 66.016 1.00 20.99 11 ARG C N 1
ATOM 1004 C CA . ARG C 1 13 ? 47.985 -5.630 65.354 1.00 20.50 11 ARG C CA 1
ATOM 1005 C C . ARG C 1 13 ? 46.843 -5.594 66.365 1.00 18.82 11 ARG C C 1
ATOM 1006 O O . ARG C 1 13 ? 46.876 -6.289 67.384 1.00 16.71 11 ARG C O 1
ATOM 1014 N N . THR C 1 14 ? 45.833 -4.774 66.081 1.00 15.78 12 THR C N 1
ATOM 1015 C CA . THR C 1 14 ? 44.581 -4.867 66.815 1.00 17.41 12 THR C CA 1
ATOM 1016 C C . THR C 1 14 ? 43.753 -6.017 66.255 1.00 18.41 12 THR C C 1
ATOM 1017 O O . THR C 1 14 ? 43.982 -6.497 65.144 1.00 21.23 12 THR C O 1
ATOM 1021 N N . ARG C 1 15 ? 42.779 -6.464 67.046 1.00 17.28 13 ARG C N 1
ATOM 1022 C CA . ARG C 1 15 ? 41.857 -7.486 66.564 1.00 19.30 13 ARG C CA 1
ATOM 1023 C C . ARG C 1 15 ? 40.924 -6.934 65.484 1.00 27.24 13 ARG C C 1
ATOM 1024 O O . ARG C 1 15 ? 40.601 -7.635 64.518 1.00 31.28 13 ARG C O 1
ATOM 1032 N N . SER C 1 16 ? 40.474 -5.690 65.635 1.00 28.21 14 SER C N 1
ATOM 1033 C CA . SER C 1 16 ? 39.528 -5.074 64.709 1.00 32.88 14 SER C CA 1
ATOM 1034 C C . SER C 1 16 ? 40.228 -4.375 63.547 1.00 34.56 14 SER C C 1
ATOM 1035 O O . SER C 1 16 ? 41.339 -3.852 63.686 1.00 31.84 14 SER C O 1
ATOM 1038 N N . LYS C 1 17 ? 39.550 -4.362 62.392 1.00 38.32 15 LYS C N 1
ATOM 1039 C CA . LYS C 1 17 ? 40.081 -3.680 61.214 1.00 38.16 15 LYS C CA 1
ATOM 1040 C C . LYS C 1 17 ? 40.246 -2.183 61.471 1.00 38.66 15 LYS C C 1
ATOM 1041 O O . LYS C 1 17 ? 41.289 -1.602 61.148 1.00 40.25 15 LYS C O 1
ATOM 1043 N N . PHE C 1 18 ? 39.226 -1.539 62.043 1.00 34.74 16 PHE C N 1
ATOM 1044 C CA . PHE C 1 18 ? 39.354 -0.168 62.546 1.00 38.94 16 PHE C CA 1
ATOM 1045 C C . PHE C 1 18 ? 39.012 -0.222 64.018 1.00 40.59 16 PHE C C 1
ATOM 1046 O O . PHE C 1 18 ? 37.819 -0.233 64.372 1.00 44.65 16 PHE C O 1
ATOM 1054 N N . PRO C 1 19 ? 39.984 -0.263 64.910 1.00 36.12 17 PRO C N 1
ATOM 1055 C CA . PRO C 1 19 ? 39.646 -0.307 66.330 1.00 36.37 17 PRO C CA 1
ATOM 1056 C C . PRO C 1 19 ? 38.922 0.964 66.745 1.00 40.88 17 PRO C C 1
ATOM 1057 O O . PRO C 1 19 ? 39.157 2.054 66.217 1.00 41.06 17 PRO C O 1
ATOM 1061 N N . ARG C 1 20 ? 38.010 0.801 67.693 1.00 40.83 18 ARG C N 1
ATOM 1062 C CA . ARG C 1 20 ? 37.284 1.930 68.237 1.00 41.72 18 ARG C CA 1
ATOM 1063 C C . ARG C 1 20 ? 38.156 2.636 69.267 1.00 40.94 18 ARG C C 1
ATOM 1064 O O . ARG C 1 20 ? 39.234 2.159 69.633 1.00 33.44 18 ARG C O 1
ATOM 1072 N N . LYS C 1 21 ? 37.696 3.805 69.721 1.00 43.68 19 LYS C N 1
ATOM 1073 C CA . LYS C 1 21 ? 38.510 4.591 70.642 1.00 35.69 19 LYS C CA 1
ATOM 1074 C C . LYS C 1 21 ? 38.831 3.773 71.887 1.00 37.24 19 LYS C C 1
ATOM 1075 O O . LYS C 1 21 ? 39.957 3.817 72.396 1.00 32.33 19 LYS C O 1
ATOM 1081 N N . SER C 1 22 ? 37.853 3.012 72.387 1.00 33.38 20 SER C N 1
ATOM 1082 C CA . SER C 1 22 ? 38.088 2.183 73.565 1.00 33.02 20 SER C CA 1
ATOM 1083 C C . SER C 1 22 ? 39.122 1.096 73.286 1.00 23.63 20 SER C C 1
ATOM 1084 O O . SER C 1 22 ? 40.011 0.851 74.116 1.00 30.43 20 SER C O 1
ATOM 1087 N N . GLU C 1 23 ? 39.040 0.443 72.117 1.00 30.00 21 GLU C N 1
ATOM 1088 C CA . GLU C 1 23 ? 40.044 -0.568 71.791 1.00 29.72 21 GLU C CA 1
ATOM 1089 C C . GLU C 1 23 ? 41.429 0.042 71.712 1.00 24.69 21 GLU C C 1
ATOM 1090 O O . GLU C 1 23 ? 42.400 -0.551 72.189 1.00 21.23 21 GLU C O 1
ATOM 1096 N N . CYS C 1 24 ? 41.546 1.204 71.070 1.00 24.44 22 CYS C N 1
ATOM 1097 C CA . CYS C 1 24 ? 42.853 1.834 70.946 1.00 21.99 22 CYS C CA 1
ATOM 1098 C C . CYS C 1 24 ? 43.388 2.265 72.303 1.00 22.05 22 CYS C C 1
ATOM 1099 O O . CYS C 1 24 ? 44.576 2.095 72.573 1.00 20.84 22 CYS C O 1
ATOM 1102 N N . VAL C 1 25 ? 42.532 2.791 73.186 1.00 21.77 23 VAL C N 1
ATOM 1103 C CA . VAL C 1 25 ? 43.001 3.157 74.522 1.00 21.51 23 VAL C CA 1
ATOM 1104 C C . VAL C 1 25 ? 43.552 1.927 75.234 1.00 19.76 23 VAL C C 1
ATOM 1105 O O . VAL C 1 25 ? 44.672 1.939 75.768 1.00 21.16 23 VAL C O 1
ATOM 1109 N N . GLN C 1 26 ? 42.789 0.824 75.177 1.00 21.91 24 GLN C N 1
ATOM 1110 C CA . GLN C 1 26 ? 43.195 -0.440 75.790 1.00 23.95 24 GLN C CA 1
ATOM 1111 C C . GLN C 1 26 ? 44.529 -0.937 75.245 1.00 20.38 24 GLN C C 1
ATOM 1112 O O . GLN C 1 26 ? 45.466 -1.214 76.005 1.00 17.02 24 GLN C O 1
ATOM 1118 N N . ASP C 1 27 ? 44.632 -1.054 73.921 1.00 15.75 25 ASP C N 1
ATOM 1119 C CA . ASP C 1 27 ? 45.822 -1.642 73.317 1.00 17.48 25 ASP C CA 1
ATOM 1120 C C . ASP C 1 27 ? 47.032 -0.724 73.453 1.00 17.97 25 ASP C C 1
ATOM 1121 O O . ASP C 1 27 ? 48.153 -1.203 73.660 1.00 15.48 25 ASP C O 1
ATOM 1126 N N . CYS C 1 28 ? 46.835 0.593 73.327 1.00 14.89 26 CYS C N 1
ATOM 1127 C CA . CYS C 1 28 ? 47.918 1.543 73.564 1.00 16.99 26 CYS C CA 1
ATOM 1128 C C . CYS C 1 28 ? 48.450 1.421 74.984 1.00 21.40 26 CYS C C 1
ATOM 1129 O O . CYS C 1 28 ? 49.670 1.460 75.209 1.00 19.13 26 CYS C O 1
ATOM 1132 N N . ALA C 1 29 ? 47.549 1.278 75.959 1.00 21.70 27 ALA C N 1
ATOM 1133 C CA . ALA C 1 29 ? 47.996 1.088 77.333 1.00 26.49 27 ALA C CA 1
ATOM 1134 C C . ALA C 1 29 ? 48.765 -0.217 77.480 1.00 28.76 27 ALA C C 1
ATOM 1135 O O . ALA C 1 29 ? 49.814 -0.254 78.133 1.00 32.29 27 ALA C O 1
ATOM 1137 N N . LYS C 1 30 ? 48.269 -1.295 76.862 1.00 26.57 28 LYS C N 1
ATOM 1138 C CA . LYS C 1 30 ? 48.997 -2.563 76.881 1.00 26.64 28 LYS C CA 1
ATOM 1139 C C . LYS C 1 30 ? 50.401 -2.411 76.317 1.00 30.02 28 LYS C C 1
ATOM 1140 O O . LYS C 1 30 ? 51.367 -2.951 76.868 1.00 27.63 28 LYS C O 1
ATOM 1146 N N . ALA C 1 31 ? 50.527 -1.682 75.213 1.00 20.99 29 ALA C N 1
ATOM 1147 C CA . ALA C 1 31 ? 51.792 -1.604 74.498 1.00 23.47 29 ALA C CA 1
ATOM 1148 C C . ALA C 1 31 ? 52.804 -0.713 75.203 1.00 31.25 29 ALA C C 1
ATOM 1149 O O . ALA C 1 31 ? 54.001 -1.025 75.221 1.00 31.20 29 ALA C O 1
ATOM 1151 N N . PHE C 1 32 ? 52.361 0.412 75.760 1.00 28.86 30 PHE C N 1
ATOM 1152 C CA . PHE C 1 32 ? 53.299 1.466 76.111 1.00 30.54 30 PHE C CA 1
ATOM 1153 C C . PHE C 1 32 ? 53.252 1.930 77.558 1.00 31.31 30 PHE C C 1
ATOM 1154 O O . PHE C 1 32 ? 54.238 2.510 78.025 1.00 35.63 30 PHE C O 1
ATOM 1162 N N . THR C 1 33 ? 52.154 1.716 78.275 1.00 31.12 31 THR C N 1
ATOM 1163 C CA . THR C 1 33 ? 52.014 2.262 79.620 1.00 34.82 31 THR C CA 1
ATOM 1164 C C . THR C 1 33 ? 51.693 1.195 80.661 1.00 38.94 31 THR C C 1
ATOM 1165 O O . THR C 1 33 ? 50.961 1.461 81.614 1.00 37.32 31 THR C O 1
ATOM 1169 N N . ASN C 1 34 ? 52.220 -0.017 80.481 1.0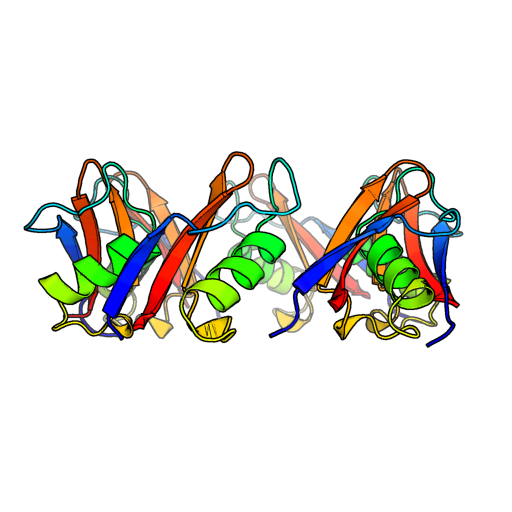0 37.61 32 ASN C N 1
ATOM 1170 C CA . ASN C 1 34 ? 52.053 -1.107 81.448 1.00 37.70 32 ASN C CA 1
ATOM 1171 C C . ASN C 1 34 ? 50.582 -1.396 81.715 1.00 41.65 32 ASN C C 1
ATOM 1172 O O . ASN C 1 34 ? 50.190 -1.756 82.827 1.00 47.36 32 ASN C O 1
ATOM 1177 N N . GLY C 1 35 ? 49.756 -1.237 80.687 1.00 38.58 33 GLY C N 1
ATOM 1178 C CA . GLY C 1 35 ? 48.336 -1.450 80.847 1.00 37.88 33 GLY C CA 1
ATOM 1179 C C . GLY C 1 35 ? 47.620 -0.330 81.565 1.00 35.70 33 GLY C C 1
ATOM 1180 O O . GLY C 1 35 ? 46.413 -0.440 81.799 1.00 38.38 33 GLY C O 1
ATOM 1181 N N . ASN C 1 36 ? 48.311 0.769 81.871 1.00 38.48 34 ASN C N 1
ATOM 1182 C CA . ASN C 1 36 ? 47.721 1.899 82.586 1.00 41.88 34 ASN C CA 1
ATOM 1183 C C . ASN C 1 36 ? 46.994 2.770 81.573 1.00 43.65 34 ASN C C 1
ATOM 1184 O O . ASN C 1 36 ? 47.614 3.549 80.844 1.00 39.90 34 ASN C O 1
ATOM 1189 N N . LYS C 1 37 ? 45.670 2.631 81.519 1.00 39.03 35 LYS C N 1
ATOM 1190 C CA . LYS C 1 37 ? 44.879 3.406 80.576 1.00 37.63 35 LYS C CA 1
ATOM 1191 C C . LYS C 1 37 ? 44.816 4.881 80.944 1.00 38.54 35 LYS C C 1
ATOM 1192 O O . LYS C 1 37 ? 44.566 5.714 80.065 1.00 34.62 35 LYS C O 1
ATOM 1198 N N . ASP C 1 38 ? 45.031 5.222 82.216 1.00 39.60 36 ASP C N 1
ATOM 1199 C CA . ASP C 1 38 ? 44.967 6.620 82.629 1.00 47.59 36 ASP C CA 1
ATOM 1200 C C . ASP C 1 38 ? 46.074 7.448 81.986 1.00 40.69 36 ASP C C 1
ATOM 1201 O O . ASP C 1 38 ? 45.902 8.653 81.771 1.00 43.45 36 ASP C O 1
ATOM 1206 N N . LYS C 1 39 ? 47.200 6.820 81.648 1.00 37.61 37 LYS C N 1
ATOM 1207 C CA . LYS C 1 39 ? 48.314 7.532 81.040 1.00 36.71 37 LYS C CA 1
ATOM 1208 C C . LYS C 1 39 ? 48.173 7.718 79.535 1.00 34.96 37 LYS C C 1
ATOM 1209 O O . LYS C 1 39 ? 48.991 8.431 78.946 1.00 30.72 37 LYS C O 1
ATOM 1215 N N . ILE C 1 40 ? 47.174 7.114 78.898 1.00 31.13 38 ILE C N 1
ATOM 1216 C CA . ILE C 1 40 ? 46.944 7.303 77.469 1.00 27.72 38 ILE C CA 1
ATOM 1217 C C . ILE C 1 40 ? 46.109 8.565 77.291 1.00 33.73 38 ILE C C 1
ATOM 1218 O O . ILE C 1 40 ? 44.921 8.585 77.619 1.00 33.66 38 ILE C O 1
ATOM 1223 N N . LYS C 1 41 ? 46.726 9.614 76.747 1.00 25.89 39 LYS C N 1
ATOM 1224 C CA . LYS C 1 41 ? 46.052 10.898 76.599 1.00 30.27 39 LYS C CA 1
ATOM 1225 C C . LYS C 1 41 ? 45.332 11.052 75.269 1.00 32.47 39 LYS C C 1
ATOM 1226 O O . LYS C 1 41 ? 44.396 11.857 75.179 1.00 31.37 39 LYS C O 1
ATOM 1232 N N . ASP C 1 42 ? 45.771 10.359 74.219 1.00 22.56 40 ASP C N 1
ATOM 1233 C CA . ASP C 1 42 ? 45.063 10.474 72.949 1.00 23.78 40 ASP C CA 1
ATOM 1234 C C . ASP C 1 42 ? 45.272 9.210 72.130 1.00 22.10 40 ASP C C 1
ATOM 1235 O O . ASP C 1 42 ? 46.258 8.496 72.305 1.00 21.11 40 ASP C O 1
ATOM 1240 N N . VAL C 1 43 ? 44.330 8.934 71.225 1.00 21.59 41 VAL C N 1
ATOM 1241 C CA . VAL C 1 43 ? 44.443 7.798 70.315 1.00 23.97 41 VAL C CA 1
ATOM 1242 C C . VAL C 1 43 ? 43.896 8.190 68.951 1.00 28.96 41 VAL C C 1
ATOM 1243 O O . VAL C 1 43 ? 43.105 9.126 68.815 1.00 30.48 41 VAL C O 1
ATOM 1247 N N . LYS C 1 44 ? 44.331 7.447 67.935 1.00 24.75 42 LYS C N 1
ATOM 1248 C CA . LYS C 1 44 ? 43.827 7.604 66.574 1.00 27.79 42 LYS C CA 1
ATOM 1249 C C . LYS C 1 44 ? 43.754 6.239 65.909 1.00 32.08 42 LYS C C 1
ATOM 1250 O O . LYS C 1 44 ? 44.745 5.506 65.898 1.00 28.76 42 LYS C O 1
ATOM 1256 N N . SER C 1 45 ? 42.585 5.900 65.365 1.00 35.45 43 SER C N 1
ATOM 1257 C CA . SER C 1 45 ? 42.386 4.593 64.748 1.00 31.47 43 SER C CA 1
ATOM 1258 C C . SER C 1 45 ? 43.073 4.509 63.392 1.00 35.16 43 SER C C 1
ATOM 1259 O O . SER C 1 45 ? 43.092 5.475 62.625 1.00 38.55 43 SER C O 1
ATOM 1262 N N . GLU C 1 46 ? 43.625 3.335 63.089 1.00 32.31 44 GLU C N 1
ATOM 1263 C CA . GLU C 1 46 ? 44.276 3.061 61.818 1.00 34.71 44 GLU C CA 1
ATOM 1264 C C . GLU C 1 46 ? 43.862 1.660 61.380 1.00 37.34 44 GLU C C 1
ATOM 1265 O O . GLU C 1 46 ? 42.982 1.035 61.982 1.00 38.21 44 GLU C O 1
ATOM 1271 N N . PHE C 1 47 ? 44.500 1.167 60.320 1.00 34.64 45 PHE C N 1
ATOM 1272 C CA . PHE C 1 47 ? 44.202 -0.150 59.764 1.00 37.52 45 PHE C CA 1
ATOM 1273 C C . PHE C 1 47 ? 44.834 -1.226 60.632 1.00 33.88 45 PHE C C 1
ATOM 1274 O O . PHE C 1 47 ? 46.055 -1.413 60.603 1.00 32.68 45 PHE C O 1
ATOM 1282 N N . PHE C 1 48 ? 44.001 -1.956 61.377 1.00 34.66 46 PHE C N 1
ATOM 1283 C CA . PHE C 1 48 ? 44.478 -2.962 62.325 1.00 31.79 46 PHE C CA 1
ATOM 1284 C C . PHE C 1 48 ? 45.551 -2.391 63.248 1.00 23.10 46 PHE C C 1
ATOM 1285 O O . PHE C 1 48 ? 46.485 -3.097 63.646 1.00 23.02 46 PHE C O 1
ATOM 1293 N N . SER C 1 49 ? 45.437 -1.107 63.583 1.00 26.00 47 SER C N 1
ATOM 1294 C CA . SER C 1 49 ? 46.463 -0.456 64.386 1.00 22.94 47 SER C CA 1
ATOM 1295 C C . SER C 1 49 ? 45.901 0.811 65.014 1.00 26.65 47 SER C C 1
ATOM 1296 O O . SER C 1 49 ? 44.773 1.231 64.741 1.00 24.83 47 SER C O 1
ATOM 1299 N N . CYS C 1 50 ? 46.725 1.427 65.856 1.00 19.19 48 CYS C N 1
ATOM 1300 C CA . CYS C 1 50 ? 46.405 2.707 66.463 1.00 17.84 48 CYS C CA 1
ATOM 1301 C C . CYS C 1 50 ? 47.664 3.547 66.522 1.00 22.41 48 CYS C C 1
ATOM 1302 O O . CYS C 1 50 ? 48.784 3.028 66.536 1.00 20.08 48 CYS C O 1
ATOM 1305 N N . TYR C 1 51 ? 47.464 4.858 66.567 1.00 18.89 49 TYR C N 1
ATOM 1306 C CA . TYR C 1 51 ? 48.464 5.774 67.083 1.00 17.73 49 TYR C CA 1
ATOM 1307 C C . TYR C 1 51 ? 48.088 6.106 68.518 1.00 17.54 49 TYR C C 1
ATOM 1308 O O . TYR C 1 51 ? 46.905 6.275 68.840 1.00 18.54 49 TYR C O 1
ATOM 1317 N N . CYS C 1 52 ? 49.102 6.167 69.373 1.00 16.55 50 CYS C N 1
ATOM 1318 C CA . CYS C 1 52 ? 48.958 6.325 70.810 1.00 16.19 50 CYS C CA 1
ATOM 1319 C C . CYS C 1 52 ? 49.716 7.571 71.232 1.00 18.52 50 CYS C C 1
ATOM 1320 O O . CYS C 1 52 ? 50.872 7.749 70.840 1.00 16.97 50 CYS C O 1
ATOM 1323 N N . TRP C 1 53 ? 49.072 8.428 72.025 1.00 15.31 51 TRP C N 1
ATOM 1324 C CA . TRP C 1 53 ? 49.688 9.623 72.589 1.00 17.83 51 TRP C CA 1
ATOM 1325 C C . TRP C 1 53 ? 49.691 9.518 74.100 1.00 23.86 51 TRP C C 1
ATOM 1326 O O . TRP C 1 53 ? 48.622 9.378 74.715 1.00 22.88 51 TRP C O 1
ATOM 1337 N N . TYR C 1 54 ? 50.886 9.563 74.682 1.00 16.13 52 TYR C N 1
ATOM 1338 C CA . TYR C 1 54 ? 51.024 9.561 76.131 1.00 25.36 52 TYR C CA 1
ATOM 1339 C C . TYR C 1 54 ? 52.198 10.458 76.512 1.00 23.78 52 TYR C C 1
ATOM 1340 O O . TYR C 1 54 ? 53.014 10.829 75.669 1.00 20.94 52 TYR C O 1
ATOM 1349 N N . GLU C 1 55 ? 52.265 10.839 77.787 1.00 25.58 53 GLU C N 1
ATOM 1350 C CA . GLU C 1 55 ? 53.289 11.783 78.228 1.00 27.59 53 GLU C CA 1
ATOM 1351 C C . GLU C 1 55 ? 54.602 11.086 78.563 1.00 28.24 53 GLU C C 1
ATOM 1352 O O . GLU C 1 55 ? 54.619 9.994 79.136 1.00 30.97 53 GLU C O 1
ATOM 1358 N N . ALA C 1 56 ? 55.704 11.738 78.204 1.00 24.84 54 ALA C N 1
ATOM 1359 C CA . ALA C 1 56 ? 57.048 11.281 78.542 1.00 26.28 54 ALA C CA 1
ATOM 1360 C C . ALA C 1 56 ? 57.974 12.478 78.741 1.00 33.92 54 ALA C C 1
ATOM 1361 O O . ALA C 1 56 ? 57.971 13.427 77.950 1.00 23.96 54 ALA C O 1
ATOM 1364 N N . ALA D 1 3 ? 38.259 -4.319 83.769 1.00 68.12 1 ALA D N 1
ATOM 1365 C CA . ALA D 1 3 ? 39.618 -3.936 83.419 1.00 69.57 1 ALA D CA 1
ATOM 1366 C C . ALA D 1 3 ? 39.894 -4.197 81.952 1.00 70.10 1 ALA D C 1
ATOM 1367 O O . ALA D 1 3 ? 40.144 -3.275 81.177 1.00 70.84 1 ALA D O 1
ATOM 1369 N N . ASP D 1 4 ? 39.849 -5.481 81.580 1.00 68.42 2 ASP D N 1
ATOM 1370 C CA . ASP D 1 4 ? 40.083 -5.900 80.200 1.00 61.65 2 ASP D CA 1
ATOM 1371 C C . ASP D 1 4 ? 38.829 -5.807 79.345 1.00 61.62 2 ASP D C 1
ATOM 1372 O O . ASP D 1 4 ? 37.778 -6.296 79.737 1.00 59.13 2 ASP D O 1
ATOM 1377 N N . LEU D 1 5 ? 38.960 -5.210 78.165 1.00 65.91 3 LEU D N 1
ATOM 1378 C CA . LEU D 1 5 ? 37.896 -5.060 77.181 1.00 57.65 3 LEU D CA 1
ATOM 1379 C C . LEU D 1 5 ? 37.988 -6.087 76.048 1.00 53.33 3 LEU D C 1
ATOM 1380 O O . LEU D 1 5 ? 39.076 -6.536 75.686 1.00 50.00 3 LEU D O 1
ATOM 1385 N N . ILE D 1 6 ? 36.822 -6.543 75.571 1.00 49.84 4 ILE D N 1
ATOM 1386 C CA . ILE D 1 6 ? 36.744 -7.521 74.489 1.00 51.78 4 ILE D CA 1
ATOM 1387 C C . ILE D 1 6 ? 35.579 -7.174 73.564 1.00 52.71 4 ILE D C 1
ATOM 1388 O O . ILE D 1 6 ? 34.573 -6.591 73.990 1.00 47.94 4 ILE D O 1
ATOM 1393 N N . LYS D 1 7 ? 35.737 -7.545 72.289 1.00 48.10 5 LYS D N 1
ATOM 1394 C CA . LYS D 1 7 ? 34.775 -7.322 71.212 1.00 41.70 5 LYS D CA 1
ATOM 1395 C C . LYS D 1 7 ? 34.147 -8.637 70.758 1.00 50.33 5 LYS D C 1
ATOM 1396 O O . LYS D 1 7 ? 34.861 -9.586 70.417 1.00 54.28 5 LYS D O 1
ATOM 1402 N N . LYS D 1 8 ? 32.816 -8.691 70.750 1.00 44.60 6 LYS D N 1
ATOM 1403 C CA . LYS D 1 8 ? 32.077 -9.841 70.242 1.00 38.53 6 LYS D CA 1
ATOM 1404 C C . LYS D 1 8 ? 30.894 -9.380 69.403 1.00 36.57 6 LYS D C 1
ATOM 1405 O O . LYS D 1 8 ? 30.285 -8.349 69.680 1.00 34.94 6 LYS D O 1
ATOM 1411 N N . LYS D 1 9 ? 30.553 -10.165 68.387 1.00 33.51 7 LYS D N 1
ATOM 1412 C CA . LYS D 1 9 ? 29.320 -9.921 67.652 1.00 34.71 7 LYS D CA 1
ATOM 1413 C C . LYS D 1 9 ? 28.125 -10.438 68.445 1.00 32.08 7 LYS D C 1
ATOM 1414 O O . LYS D 1 9 ? 28.222 -11.422 69.183 1.00 31.13 7 LYS D O 1
ATOM 1420 N N . LEU D 1 10 ? 26.997 -9.750 68.306 1.00 29.75 8 LEU D N 1
ATOM 1421 C CA . LEU D 1 10 ? 25.774 -10.215 68.942 1.00 27.52 8 LEU D CA 1
ATOM 1422 C C . LEU D 1 10 ? 25.436 -11.611 68.431 1.00 23.49 8 LEU D C 1
ATOM 1423 O O . LEU D 1 10 ? 25.430 -11.841 67.217 1.00 26.35 8 LEU D O 1
ATOM 1428 N N . PRO D 1 11 ? 25.169 -12.576 69.320 1.00 24.21 9 PRO D N 1
ATOM 1429 C CA . PRO D 1 11 ? 24.889 -13.945 68.877 1.00 21.99 9 PRO D CA 1
ATOM 1430 C C . PRO D 1 11 ? 23.444 -14.205 68.474 1.00 23.45 9 PRO D C 1
ATOM 1431 O O . PRO D 1 11 ? 23.091 -15.363 68.243 1.00 21.40 9 PRO D O 1
ATOM 1435 N N . PHE D 1 12 ? 22.604 -13.172 68.396 1.00 20.58 10 PHE D N 1
ATOM 1436 C CA . PHE D 1 12 ? 21.230 -13.294 67.920 1.00 20.33 10 PHE D CA 1
ATOM 1437 C C . PHE D 1 12 ? 20.861 -11.998 67.207 1.00 18.91 10 PHE D C 1
ATOM 1438 O O . PHE D 1 12 ? 21.573 -10.996 67.303 1.00 18.48 10 PHE D O 1
ATOM 1446 N N . ARG D 1 13 ? 19.738 -12.025 66.493 1.00 20.40 11 ARG D N 1
ATOM 1447 C CA . ARG D 1 13 ? 19.266 -10.863 65.744 1.00 21.86 11 ARG D CA 1
ATOM 1448 C C . ARG D 1 13 ? 18.642 -9.820 66.668 1.00 19.16 11 ARG D C 1
ATOM 1449 O O . ARG D 1 13 ? 17.995 -10.153 67.665 1.00 17.72 11 ARG D O 1
ATOM 1457 N N . THR D 1 14 ? 18.824 -8.546 66.317 1.00 16.85 12 THR D N 1
ATOM 1458 C CA . THR D 1 14 ? 18.103 -7.473 66.989 1.00 14.69 12 THR D CA 1
ATOM 1459 C C . THR D 1 14 ? 16.683 -7.363 66.448 1.00 16.82 12 THR D C 1
ATOM 1460 O O . THR D 1 14 ? 16.364 -7.844 65.356 1.00 18.89 12 THR D O 1
ATOM 1464 N N . ARG D 1 15 ? 1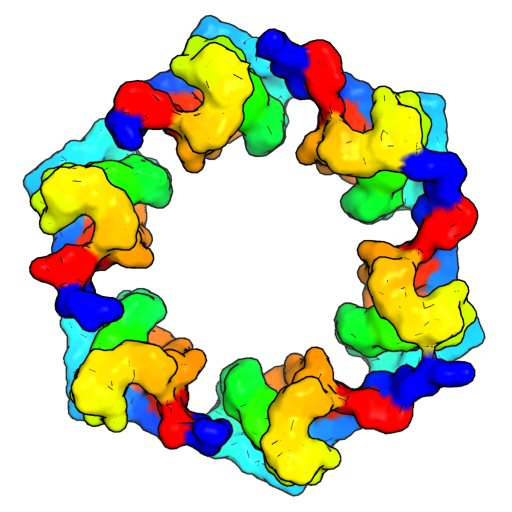5.817 -6.715 67.231 1.00 18.00 13 ARG D N 1
ATOM 1465 C CA . ARG D 1 15 ? 14.468 -6.458 66.740 1.00 19.61 13 ARG D CA 1
ATOM 1466 C C . ARG D 1 15 ? 14.489 -5.430 65.616 1.00 24.27 13 ARG D C 1
ATOM 1467 O O . ARG D 1 15 ? 13.768 -5.570 64.621 1.00 25.76 13 ARG D O 1
ATOM 1475 N N . SER D 1 16 ? 15.316 -4.400 65.751 1.00 20.62 14 SER D N 1
ATOM 1476 C CA . SER D 1 16 ? 15.377 -3.334 64.764 1.00 27.76 14 SER D CA 1
ATOM 1477 C C . SER D 1 16 ? 16.378 -3.656 63.662 1.00 27.37 14 SER D C 1
ATOM 1478 O O . SER D 1 16 ? 17.410 -4.295 63.894 1.00 25.79 14 SER D O 1
ATOM 1481 N N . LYS D 1 17 ? 16.061 -3.194 62.451 1.00 29.29 15 LYS D N 1
ATOM 1482 C CA . LYS D 1 17 ? 16.981 -3.365 61.332 1.00 34.28 15 LYS D CA 1
ATOM 1483 C C . LYS D 1 17 ? 18.292 -2.637 61.604 1.00 33.32 15 LYS D C 1
ATOM 1484 O O . LYS D 1 17 ? 19.377 -3.179 61.361 1.00 34.39 15 LYS D O 1
ATOM 1490 N N . PHE D 1 18 ? 18.210 -1.404 62.106 1.00 32.01 16 PHE D N 1
ATOM 1491 C CA . PHE D 1 18 ? 19.369 -0.645 62.573 1.00 35.24 16 PHE D CA 1
ATOM 1492 C C . PHE D 1 18 ? 19.183 -0.232 64.023 1.00 33.43 16 PHE D C 1
ATOM 1493 O O . PHE D 1 18 ? 18.591 0.821 64.312 1.00 42.28 16 PHE D O 1
ATOM 1501 N N . PRO D 1 19 ? 19.673 -1.029 64.966 1.00 30.87 17 PRO D N 1
ATOM 1502 C CA . PRO D 1 19 ? 19.480 -0.691 66.375 1.00 33.22 17 PRO D CA 1
ATOM 1503 C C . PRO D 1 19 ? 20.272 0.551 66.741 1.00 35.66 17 PRO D C 1
ATOM 1504 O O . PRO D 1 19 ? 21.387 0.766 66.260 1.00 36.47 17 PRO D O 1
ATOM 1508 N N . ARG D 1 20 ? 19.680 1.370 67.592 1.00 31.02 18 ARG D N 1
ATOM 1509 C CA . ARG D 1 20 ? 20.364 2.523 68.145 1.00 35.51 18 ARG D CA 1
ATOM 1510 C C . ARG D 1 20 ? 21.151 2.086 69.379 1.00 36.64 18 ARG D C 1
ATOM 1511 O O . ARG D 1 20 ? 21.055 0.941 69.832 1.00 30.65 18 ARG D O 1
ATOM 1519 N N . LYS D 1 21 ? 21.937 3.019 69.922 1.00 32.72 19 LYS D N 1
ATOM 1520 C CA . LYS D 1 21 ? 22.893 2.682 70.976 1.00 35.97 19 LYS D CA 1
ATOM 1521 C C . LYS D 1 21 ? 22.237 1.999 72.172 1.00 37.26 19 LYS D C 1
ATOM 1522 O O . LYS D 1 21 ? 22.766 1.008 72.690 1.00 33.15 19 LYS D O 1
ATOM 1528 N N . SER D 1 22 ? 21.089 2.505 72.628 1.00 31.08 20 SER D N 1
ATOM 1529 C CA . SER D 1 22 ? 20.442 1.911 73.795 1.00 33.92 20 SER D CA 1
ATOM 1530 C C . SER D 1 22 ? 20.009 0.477 73.515 1.00 29.84 20 SER D C 1
ATOM 1531 O O . SER D 1 22 ? 20.135 -0.400 74.379 1.00 29.84 20 SER D O 1
ATOM 1534 N N . GLU D 1 23 ? 19.496 0.224 72.309 1.00 30.43 21 GLU D N 1
ATOM 1535 C CA . GLU D 1 23 ? 19.098 -1.127 71.923 1.00 29.56 21 GLU D CA 1
ATOM 1536 C C . GLU D 1 23 ? 20.284 -2.081 71.945 1.00 27.52 21 GLU D C 1
ATOM 1537 O O . GLU D 1 23 ? 20.185 -3.208 72.448 1.00 23.64 21 GLU D O 1
ATOM 1543 N N . CYS D 1 24 ? 21.417 -1.646 71.392 1.00 25.42 22 CYS D N 1
ATOM 1544 C CA . CYS D 1 24 ? 22.602 -2.493 71.382 1.00 28.07 22 CYS D CA 1
ATOM 1545 C C . CYS D 1 24 ? 23.148 -2.710 72.787 1.00 31.53 22 CYS D C 1
ATOM 1546 O O . CYS D 1 24 ? 23.601 -3.808 73.108 1.00 28.85 22 CYS D O 1
ATOM 1549 N N . VAL D 1 25 ? 23.123 -1.683 73.640 1.00 29.29 23 VAL D N 1
ATOM 1550 C CA . VAL D 1 25 ? 23.568 -1.862 75.023 1.00 28.71 23 VAL D CA 1
ATOM 1551 C C . VAL D 1 25 ? 22.703 -2.902 75.722 1.00 28.92 23 VAL D C 1
ATOM 1552 O O . VAL D 1 25 ? 23.207 -3.807 76.401 1.00 28.18 23 VAL D O 1
ATOM 1556 N N . GLN D 1 26 ? 21.383 -2.791 75.552 1.00 25.66 24 GLN D N 1
ATOM 1557 C CA . GLN D 1 26 ? 20.462 -3.754 76.143 1.00 25.83 24 GLN D CA 1
ATOM 1558 C C . GLN D 1 26 ? 20.766 -5.169 75.661 1.00 23.83 24 GLN D C 1
ATOM 1559 O O . GLN D 1 26 ? 20.915 -6.099 76.466 1.00 23.20 24 GLN D O 1
ATOM 1565 N N . ASP D 1 27 ? 20.867 -5.352 74.341 1.00 23.25 25 ASP D N 1
ATOM 1566 C CA . ASP D 1 27 ? 21.042 -6.699 73.805 1.00 19.61 25 ASP D CA 1
ATOM 1567 C C . ASP D 1 27 ? 22.426 -7.257 74.126 1.00 20.57 25 ASP D C 1
ATOM 1568 O O . ASP D 1 27 ? 22.566 -8.450 74.409 1.00 20.76 25 ASP D O 1
ATOM 1573 N N . CYS D 1 28 ? 23.460 -6.417 74.072 1.00 22.09 26 CYS D N 1
ATOM 1574 C CA . CYS D 1 28 ? 24.804 -6.842 74.446 1.00 23.04 26 CYS D CA 1
ATOM 1575 C C . CYS D 1 28 ? 24.860 -7.284 75.900 1.00 23.85 26 CYS D C 1
ATOM 1576 O O . CYS D 1 28 ? 25.490 -8.295 76.221 1.00 28.63 26 CYS D O 1
ATOM 1579 N N . ALA D 1 29 ? 24.221 -6.531 76.802 1.00 27.71 27 ALA D N 1
ATOM 1580 C CA . ALA D 1 29 ? 24.202 -6.938 78.203 1.00 27.61 27 ALA D CA 1
ATOM 1581 C C . ALA D 1 29 ? 23.441 -8.243 78.381 1.00 29.04 27 ALA D C 1
ATOM 1582 O O . ALA D 1 29 ? 23.871 -9.131 79.128 1.00 29.23 27 ALA D O 1
ATOM 1584 N N . LYS D 1 30 ? 22.302 -8.372 77.705 1.00 23.16 28 LYS D N 1
ATOM 1585 C CA . LYS D 1 30 ? 21.547 -9.616 77.737 1.00 24.27 28 LYS D CA 1
ATOM 1586 C C . LYS D 1 30 ? 22.401 -10.789 77.259 1.00 23.41 28 LYS D C 1
ATOM 1587 O O . LYS D 1 30 ? 22.332 -11.891 77.816 1.00 23.05 28 LYS D O 1
ATOM 1593 N N . ALA D 1 31 ? 23.204 -10.573 76.218 1.00 22.15 29 ALA D N 1
ATOM 1594 C CA . ALA D 1 31 ? 23.991 -11.654 75.635 1.00 22.46 29 ALA D CA 1
ATOM 1595 C C . ALA D 1 31 ? 25.211 -12.009 76.483 1.00 27.52 29 ALA D C 1
ATOM 1596 O O . ALA D 1 31 ? 25.556 -13.189 76.605 1.00 30.36 29 ALA D O 1
ATOM 1598 N N . PHE D 1 32 ? 25.889 -11.014 77.066 1.00 26.23 30 PHE D N 1
ATOM 1599 C CA . PHE D 1 32 ? 27.240 -11.226 77.571 1.00 27.89 30 PHE D CA 1
ATOM 1600 C C . PHE D 1 32 ? 27.461 -10.893 79.040 1.00 34.40 30 PHE D C 1
ATOM 1601 O O . PHE D 1 32 ? 28.412 -11.421 79.625 1.00 31.84 30 PHE D O 1
ATOM 1609 N N . THR D 1 33 ? 26.638 -10.048 79.659 1.00 36.23 31 THR D N 1
ATOM 1610 C CA . THR D 1 33 ? 26.890 -9.634 81.037 1.00 36.11 31 THR D CA 1
ATOM 1611 C C . THR D 1 33 ? 25.697 -9.916 81.942 1.00 38.03 31 THR D C 1
ATOM 1612 O O . THR D 1 33 ? 25.463 -9.192 82.913 1.00 38.02 31 THR D O 1
ATOM 1616 N N . ASN D 1 34 ? 24.941 -10.971 81.639 1.00 34.59 32 ASN D N 1
ATOM 1617 C CA . ASN D 1 34 ? 23.798 -11.377 82.456 1.00 40.29 32 ASN D CA 1
ATOM 1618 C C . ASN D 1 34 ? 22.818 -10.223 82.653 1.00 39.21 32 ASN D C 1
ATOM 1619 O O . ASN D 1 34 ? 22.197 -10.078 83.708 1.00 39.09 32 ASN D O 1
ATOM 1624 N N . GLY D 1 35 ? 22.666 -9.400 81.620 1.00 33.17 33 GLY D N 1
ATOM 1625 C CA . GLY D 1 35 ? 21.756 -8.277 81.697 1.00 37.96 33 GLY D CA 1
ATOM 1626 C C . GLY D 1 35 ? 22.279 -7.079 82.453 1.00 37.40 33 GLY D C 1
ATOM 1627 O O . GLY D 1 35 ? 21.515 -6.138 82.693 1.00 35.29 33 GLY D O 1
ATOM 1628 N N . ASN D 1 36 ? 23.552 -7.079 82.835 1.00 39.95 34 ASN D N 1
ATOM 1629 C CA . ASN D 1 36 ? 24.143 -5.953 83.554 1.00 39.99 34 ASN D CA 1
ATOM 1630 C C . ASN D 1 36 ? 24.570 -4.919 82.521 1.00 36.56 34 ASN D C 1
ATOM 1631 O O . ASN D 1 36 ? 25.601 -5.069 81.860 1.00 36.13 34 ASN D O 1
ATOM 1636 N N . LYS D 1 37 ? 23.771 -3.859 82.374 1.00 40.85 35 LYS D N 1
ATOM 1637 C CA . LYS D 1 37 ? 24.079 -2.846 81.370 1.00 38.85 35 LYS D CA 1
ATOM 1638 C C . LYS D 1 37 ? 25.325 -2.052 81.735 1.00 42.54 35 LYS D C 1
ATOM 1639 O O . LYS D 1 37 ? 26.033 -1.568 80.844 1.00 43.08 35 LYS D O 1
ATOM 1645 N N . ASP D 1 38 ? 25.631 -1.942 83.031 1.00 41.11 36 ASP D N 1
ATOM 1646 C CA . ASP D 1 38 ? 26.792 -1.169 83.463 1.00 40.10 36 ASP D CA 1
ATOM 1647 C C . ASP D 1 38 ? 28.104 -1.799 83.005 1.00 44.03 36 ASP D C 1
ATOM 1648 O O . ASP D 1 38 ? 29.114 -1.100 82.883 1.00 49.88 36 ASP D O 1
ATOM 1653 N N . LYS D 1 39 ? 28.122 -3.112 82.761 1.00 46.96 37 LYS D N 1
ATOM 1654 C CA . LYS D 1 39 ? 29.349 -3.766 82.317 1.00 45.14 37 LYS D CA 1
ATOM 1655 C C . LYS D 1 39 ? 29.593 -3.668 80.813 1.00 48.15 37 LYS D C 1
ATOM 1656 O O . LYS D 1 39 ? 30.662 -4.086 80.353 1.00 48.42 37 LYS D O 1
ATOM 1662 N N . ILE D 1 40 ? 28.647 -3.136 80.041 1.00 47.43 38 ILE D N 1
ATOM 1663 C CA . ILE D 1 40 ? 28.832 -2.920 78.606 1.00 44.18 38 ILE D CA 1
ATOM 1664 C C . ILE D 1 40 ? 29.533 -1.586 78.389 1.00 47.40 38 ILE D C 1
ATOM 1665 O O . ILE D 1 40 ? 28.978 -0.523 78.696 1.00 47.69 38 ILE D O 1
ATOM 1670 N N . LYS D 1 41 ? 30.764 -1.649 77.875 1.00 45.72 39 LYS D N 1
ATOM 1671 C CA . LYS D 1 41 ? 31.605 -0.468 77.722 1.00 50.17 39 LYS D CA 1
ATOM 1672 C C . LYS D 1 41 ? 31.473 0.217 76.364 1.00 51.04 39 LYS D C 1
ATOM 1673 O O . LYS D 1 41 ? 31.608 1.443 76.298 1.00 60.82 39 LYS D O 1
ATOM 1679 N N . ASP D 1 42 ? 31.181 -0.516 75.289 1.00 49.12 40 ASP D N 1
ATOM 1680 C CA . ASP D 1 42 ? 30.996 0.113 73.982 1.00 50.22 40 ASP D CA 1
ATOM 1681 C C . ASP D 1 42 ? 30.083 -0.752 73.126 1.00 44.87 40 ASP D C 1
ATOM 1682 O O . ASP D 1 42 ? 29.968 -1.959 73.340 1.00 45.17 40 ASP D O 1
ATOM 1687 N N . VAL D 1 43 ? 29.441 -0.127 72.136 1.00 46.49 41 VAL D N 1
ATOM 1688 C CA . VAL D 1 43 ? 28.604 -0.846 71.182 1.00 47.19 41 VAL D CA 1
ATOM 1689 C C . VAL D 1 43 ? 28.773 -0.229 69.802 1.00 44.96 41 VAL D C 1
ATOM 1690 O O . VAL D 1 43 ? 29.213 0.912 69.651 1.00 42.69 41 VAL D O 1
ATOM 1694 N N . LYS D 1 44 ? 28.419 -1.015 68.788 1.00 39.11 42 LYS D N 1
ATOM 1695 C CA . LYS D 1 44 ? 28.403 -0.547 67.407 1.00 41.11 42 LYS D CA 1
ATOM 1696 C C . LYS D 1 44 ? 27.230 -1.174 66.668 1.00 42.35 42 LYS D C 1
ATOM 1697 O O . LYS D 1 44 ? 27.077 -2.398 66.666 1.00 42.55 42 LYS D O 1
ATOM 1703 N N . SER D 1 45 ? 26.407 -0.333 66.047 1.00 37.19 43 SER D N 1
ATOM 1704 C CA . SER D 1 45 ? 25.214 -0.790 65.348 1.00 37.96 43 SER D CA 1
ATOM 1705 C C . SER D 1 45 ? 25.568 -1.445 64.019 1.00 40.34 43 SER D C 1
ATOM 1706 O O . SER D 1 45 ? 26.475 -0.995 63.315 1.00 40.95 43 SER D O 1
ATOM 1709 N N . GLU D 1 46 ? 24.842 -2.509 63.671 1.00 32.72 44 GLU D N 1
ATOM 1710 C CA . GLU D 1 46 ? 25.023 -3.197 62.401 1.00 38.71 44 GLU D CA 1
ATOM 1711 C C . GLU D 1 46 ? 23.650 -3.566 61.854 1.00 38.16 44 GLU D C 1
ATOM 1712 O O . GLU D 1 46 ? 22.613 -3.205 62.420 1.00 37.04 44 GLU D O 1
ATOM 1718 N N . PHE D 1 47 ? 23.651 -4.320 60.760 1.00 38.73 45 PHE D N 1
ATOM 1719 C CA . PHE D 1 47 ? 22.424 -4.745 60.099 1.00 39.26 45 PHE D CA 1
ATOM 1720 C C . PHE D 1 47 ? 21.806 -5.882 60.907 1.00 37.74 45 PHE D C 1
ATOM 1721 O O . PHE D 1 47 ? 22.327 -7.003 60.910 1.00 33.81 45 PHE D O 1
ATOM 1729 N N . PHE D 1 48 ? 20.690 -5.593 61.582 1.00 34.46 46 PHE D N 1
ATOM 1730 C CA . PHE D 1 48 ? 20.035 -6.536 62.494 1.00 30.79 46 PHE D CA 1
ATOM 1731 C C . PHE D 1 48 ? 21.005 -7.119 63.522 1.00 29.41 46 PHE D C 1
ATOM 1732 O O . PHE D 1 48 ? 20.851 -8.266 63.954 1.00 25.48 46 PHE D O 1
ATOM 1740 N N . SER D 1 49 ? 21.998 -6.342 63.947 1.00 27.37 47 SER D N 1
ATOM 1741 C CA . SER D 1 49 ? 22.991 -6.882 64.867 1.00 30.20 47 SER D CA 1
ATOM 1742 C C . SER D 1 49 ? 23.732 -5.749 65.564 1.00 29.76 47 SER D C 1
ATOM 1743 O O . SER D 1 49 ? 23.542 -4.566 65.268 1.00 31.80 47 SER D O 1
ATOM 1746 N N . CYS D 1 50 ? 24.596 -6.140 66.499 1.00 28.19 48 CYS D N 1
ATOM 1747 C CA . CYS D 1 50 ? 25.477 -5.222 67.201 1.00 33.38 48 CYS D CA 1
ATOM 1748 C C . CYS D 1 50 ? 26.840 -5.869 67.376 1.00 34.98 48 CYS D C 1
ATOM 1749 O O . CYS D 1 50 ? 26.975 -7.096 67.390 1.00 29.08 48 CYS D O 1
ATOM 1752 N N . TYR D 1 51 ? 27.847 -5.014 67.514 1.00 36.85 49 TYR D N 1
ATOM 1753 C CA . TYR D 1 51 ? 29.119 -5.373 68.116 1.00 35.02 49 TYR D CA 1
ATOM 1754 C C . TYR D 1 51 ? 29.137 -4.867 69.548 1.00 37.18 49 TYR D C 1
ATOM 1755 O O . TYR D 1 51 ? 28.691 -3.749 69.826 1.00 41.72 49 TYR D O 1
ATOM 1764 N N . CYS D 1 52 ? 29.665 -5.691 70.447 1.00 33.34 50 CYS D N 1
ATOM 1765 C CA . CYS D 1 52 ? 29.655 -5.439 71.876 1.00 38.74 50 CYS D CA 1
ATOM 1766 C C . CYS D 1 52 ? 31.085 -5.435 72.394 1.00 43.22 50 CYS D C 1
ATOM 1767 O O . CYS D 1 52 ? 31.845 -6.371 72.130 1.00 38.73 50 CYS D O 1
ATOM 1770 N N . TRP D 1 53 ? 31.444 -4.398 73.145 1.00 46.82 51 TRP D N 1
ATOM 1771 C CA . TRP D 1 53 ? 32.718 -4.318 73.847 1.00 48.64 51 TRP D CA 1
ATOM 1772 C C . TRP D 1 53 ? 32.409 -4.285 75.332 1.00 43.72 51 TRP D C 1
ATOM 1773 O O . TRP D 1 53 ? 31.768 -3.344 75.815 1.00 44.74 51 TRP D O 1
ATOM 1784 N N . TYR D 1 54 ? 32.880 -5.300 76.048 1.00 45.25 52 TYR D N 1
ATOM 1785 C CA . TYR D 1 54 ? 32.590 -5.442 77.467 1.00 49.11 52 TYR D CA 1
ATOM 1786 C C . TYR D 1 54 ? 33.814 -5.953 78.210 1.00 53.78 52 TYR D C 1
ATOM 1787 O O . TYR D 1 54 ? 34.777 -6.441 77.612 1.00 51.51 52 TYR D O 1
ATOM 1796 N N . GLU D 1 55 ? 33.763 -5.825 79.534 1.00 51.41 53 GLU D N 1
ATOM 1797 C CA . GLU D 1 55 ? 34.888 -6.195 80.380 1.00 58.00 53 GLU D CA 1
ATOM 1798 C C . GLU D 1 55 ? 34.899 -7.694 80.657 1.00 59.02 53 GLU D C 1
ATOM 1799 O O . GLU D 1 55 ? 35.705 -8.431 80.084 1.00 57.56 53 GLU D O 1
ATOM 1805 N N . SER E 1 2 ? 18.812 0.319 82.739 1.00 52.98 0 SER E N 1
ATOM 1806 C CA . SER E 1 2 ? 18.266 -0.220 83.972 1.00 55.07 0 SER E CA 1
ATOM 1807 C C . SER E 1 2 ? 17.183 -1.271 83.781 1.00 59.18 0 SER E C 1
ATOM 1808 O O . SER E 1 2 ? 17.463 -2.470 83.778 1.00 59.39 0 SER E O 1
ATOM 1809 N N . ALA E 1 3 ? 15.941 -0.813 83.631 1.00 60.13 1 ALA E N 1
ATOM 1810 C CA . ALA E 1 3 ? 14.792 -1.681 83.397 1.00 57.33 1 ALA E CA 1
ATOM 1811 C C . ALA E 1 3 ? 14.809 -2.178 81.951 1.00 49.60 1 ALA E C 1
ATOM 1812 O O . ALA E 1 3 ? 15.784 -1.997 81.216 1.00 49.00 1 ALA E O 1
ATOM 1814 N N . ASP E 1 4 ? 13.719 -2.805 81.513 1.00 48.97 2 ASP E N 1
ATOM 1815 C CA . ASP E 1 4 ? 13.652 -3.291 80.144 1.00 44.41 2 ASP E CA 1
ATOM 1816 C C . ASP E 1 4 ? 13.399 -2.113 79.211 1.00 40.45 2 ASP E C 1
ATOM 1817 O O . ASP E 1 4 ? 12.520 -1.284 79.462 1.00 38.62 2 ASP E O 1
ATOM 1822 N N . LEU E 1 5 ? 14.168 -2.058 78.127 1.00 39.02 3 LEU E N 1
ATOM 1823 C CA . LEU E 1 5 ? 14.050 -1.035 77.096 1.00 39.70 3 LEU E CA 1
ATOM 1824 C C . LEU E 1 5 ? 13.210 -1.561 75.939 1.00 40.46 3 LEU E C 1
ATOM 1825 O O . LEU E 1 5 ? 13.498 -2.635 75.401 1.00 31.65 3 LEU E O 1
ATOM 1830 N N . ILE E 1 6 ? 12.175 -0.809 75.559 1.00 36.02 4 ILE E N 1
ATOM 1831 C CA . ILE E 1 6 ? 11.240 -1.226 74.520 1.00 33.40 4 ILE E CA 1
ATOM 1832 C C . ILE E 1 6 ? 11.148 -0.128 73.468 1.00 33.23 4 ILE E C 1
ATOM 1833 O O . ILE E 1 6 ? 11.188 1.063 73.799 1.00 26.23 4 ILE E O 1
ATOM 1838 N N . LYS E 1 7 ? 11.011 -0.532 72.202 1.00 27.46 5 LYS E N 1
ATOM 1839 C CA . LYS E 1 7 ? 10.867 0.383 71.074 1.00 31.72 5 LYS E CA 1
ATOM 1840 C C . LYS E 1 7 ? 9.461 0.225 70.514 1.00 29.97 5 LYS E C 1
ATOM 1841 O O . LYS E 1 7 ? 9.072 -0.877 70.116 1.00 30.63 5 LYS E O 1
ATOM 1847 N N . LYS E 1 8 ? 8.703 1.321 70.481 1.00 21.41 6 LYS E N 1
ATOM 1848 C CA . LYS E 1 8 ? 7.350 1.314 69.941 1.00 23.11 6 LYS E CA 1
ATOM 1849 C C . LYS E 1 8 ? 7.110 2.572 69.124 1.00 25.95 6 LYS E C 1
ATOM 1850 O O . LYS E 1 8 ? 7.650 3.633 69.428 1.00 21.00 6 LYS E O 1
ATOM 1856 N N . LYS E 1 9 ? 6.282 2.466 68.095 1.00 22.12 7 LYS E N 1
ATOM 1857 C CA . LYS E 1 9 ? 5.879 3.676 67.399 1.00 20.69 7 LYS E CA 1
ATOM 1858 C C . LYS E 1 9 ? 4.780 4.374 68.195 1.00 22.19 7 LYS E C 1
ATOM 1859 O O . LYS E 1 9 ? 3.993 3.734 68.898 1.00 20.53 7 LYS E O 1
ATOM 1865 N N . LEU E 1 10 ? 4.758 5.703 68.109 1.00 18.89 8 LEU E N 1
ATOM 1866 C CA . LEU E 1 10 ? 3.739 6.489 68.796 1.00 19.60 8 LEU E CA 1
ATOM 1867 C C . LEU E 1 10 ? 2.346 6.053 68.357 1.00 18.97 8 LEU E C 1
ATOM 1868 O O . LEU E 1 10 ? 2.079 5.942 67.156 1.00 20.57 8 LEU E O 1
ATOM 1873 N N . PRO E 1 11 ? 1.423 5.789 69.301 1.00 19.83 9 PRO E N 1
ATOM 1874 C CA . PRO E 1 11 ? 0.092 5.301 68.936 1.00 21.36 9 PRO E CA 1
ATOM 1875 C C . PRO E 1 11 ? -0.915 6.386 68.584 1.00 22.90 9 PRO E C 1
ATOM 1876 O O . PRO E 1 11 ? -2.093 6.069 68.403 1.00 21.35 9 PRO E O 1
ATOM 1880 N N . PHE E 1 12 ? -0.497 7.644 68.488 1.00 20.93 10 PHE E N 1
ATOM 1881 C CA . PHE E 1 12 ? -1.372 8.724 68.050 1.00 19.30 10 PHE E CA 1
ATOM 1882 C C . PHE E 1 12 ? -0.519 9.713 67.272 1.00 16.67 10 PHE E C 1
ATOM 1883 O O . PHE E 1 12 ? 0.712 9.634 67.279 1.00 20.77 10 PHE E O 1
ATOM 1891 N N . ARG E 1 13 ? -1.184 10.632 66.575 1.00 16.22 11 ARG E N 1
ATOM 1892 C CA . ARG E 1 13 ? -0.486 11.638 65.783 1.00 17.12 11 ARG E CA 1
ATOM 1893 C C . ARG E 1 13 ? 0.077 12.748 66.660 1.00 15.22 11 ARG E C 1
ATOM 1894 O O . ARG E 1 13 ? -0.541 13.154 67.652 1.00 14.79 11 ARG E O 1
ATOM 1902 N N . THR E 1 14 ? 1.248 13.252 66.272 1.00 16.49 12 THR E N 1
ATOM 1903 C CA . THR E 1 14 ? 1.811 14.465 66.849 1.00 14.08 12 THR E CA 1
ATOM 1904 C C . THR E 1 14 ? 1.151 15.694 66.239 1.00 15.15 12 THR E C 1
ATOM 1905 O O . THR E 1 14 ? 0.529 15.632 65.176 1.00 16.40 12 THR E O 1
ATOM 1909 N N . ARG E 1 15 ? 1.285 16.827 66.933 1.00 13.54 13 ARG E N 1
ATOM 1910 C CA . ARG E 1 15 ? 0.798 18.082 66.370 1.00 14.92 13 ARG E CA 1
ATOM 1911 C C . ARG E 1 15 ? 1.648 18.513 65.178 1.00 18.24 13 ARG E C 1
ATOM 1912 O O . ARG E 1 15 ? 1.112 18.971 64.163 1.00 20.30 13 ARG E O 1
ATOM 1920 N N . SER E 1 16 ? 2.964 18.328 65.259 1.00 17.99 14 SER E N 1
ATOM 1921 C CA . SER E 1 16 ? 3.877 18.762 64.208 1.00 19.95 14 SER E CA 1
ATOM 1922 C C . SER E 1 16 ? 4.039 17.692 63.133 1.00 21.58 14 SER E C 1
ATOM 1923 O O . SER E 1 16 ? 4.042 16.490 63.416 1.00 20.24 14 SER E O 1
ATOM 1926 N N . LYS E 1 17 ? 4.212 18.152 61.888 1.00 18.33 15 LYS E N 1
ATOM 1927 C CA . LYS E 1 17 ? 4.385 17.240 60.760 1.00 19.92 15 LYS E CA 1
ATOM 1928 C C . LYS E 1 17 ? 5.649 16.409 60.912 1.00 22.10 15 LYS E C 1
ATOM 1929 O O . LYS E 1 17 ? 5.639 15.190 60.703 1.00 22.74 15 LYS E O 1
ATOM 1935 N N . PHE E 1 18 ? 6.761 17.057 61.249 1.00 21.65 16 PHE E N 1
ATOM 1936 C CA . PHE E 1 18 ? 7.994 16.361 61.601 1.00 24.48 16 PHE E CA 1
ATOM 1937 C C . PHE E 1 18 ? 8.386 16.853 62.988 1.00 25.02 16 PHE E C 1
ATOM 1938 O O . PHE E 1 18 ? 9.073 17.878 63.128 1.00 24.89 16 PHE E O 1
ATOM 1946 N N . PRO E 1 19 ? 7.963 16.154 64.038 1.00 22.82 17 PRO E N 1
ATOM 1947 C CA . PRO E 1 19 ? 8.228 16.633 65.398 1.00 20.31 17 PRO E CA 1
ATOM 1948 C C . PRO E 1 19 ? 9.707 16.600 65.729 1.00 21.55 17 PRO E C 1
ATOM 1949 O O . PRO E 1 19 ? 10.446 15.705 65.318 1.00 23.07 17 PRO E O 1
ATOM 1953 N N . ARG E 1 20 ? 10.129 17.584 66.511 1.00 20.30 18 ARG E N 1
ATOM 1954 C CA . ARG E 1 20 ? 11.500 17.614 66.980 1.00 23.02 18 ARG E CA 1
ATOM 1955 C C . ARG E 1 20 ? 11.650 16.710 68.194 1.00 22.50 18 ARG E C 1
ATOM 1956 O O . ARG E 1 20 ? 10.674 16.174 68.725 1.00 18.73 18 ARG E O 1
ATOM 1964 N N . LYS E 1 21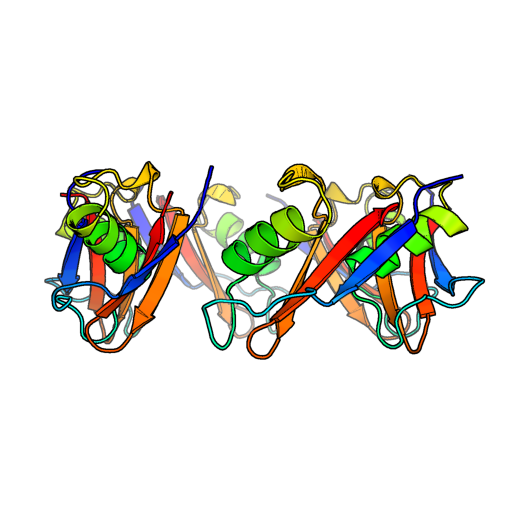 ? 12.902 16.541 68.627 1.00 22.50 19 LYS E N 1
ATOM 1965 C CA . LYS E 1 21 ? 13.205 15.595 69.697 1.00 23.24 19 LYS E CA 1
ATOM 1966 C C . LYS E 1 21 ? 12.406 15.879 70.967 1.00 20.06 19 LYS E C 1
ATOM 1967 O O . LYS E 1 21 ? 11.874 14.950 71.581 1.00 17.91 19 LYS E O 1
ATOM 1973 N N . SER E 1 22 ? 12.303 17.148 71.378 1.00 21.03 20 SER E N 1
ATOM 1974 C CA . SER E 1 22 ? 11.589 17.459 72.620 1.00 19.14 20 SER E CA 1
ATOM 1975 C C . SER E 1 22 ? 10.110 17.096 72.522 1.00 16.36 20 SER E C 1
ATOM 1976 O O . SER E 1 22 ? 9.515 16.597 73.492 1.00 16.36 20 SER E O 1
ATOM 1979 N N . GLU E 1 23 ? 9.496 17.367 71.367 1.00 11.96 21 GLU E N 1
ATOM 1980 C CA . GLU E 1 23 ? 8.098 17.005 71.157 1.00 14.16 21 GLU E CA 1
ATOM 1981 C C . GLU E 1 23 ? 7.919 15.495 71.213 1.00 15.38 21 GLU E C 1
ATOM 1982 O O . GLU E 1 23 ? 6.959 14.992 71.815 1.00 15.24 21 GLU E O 1
ATOM 1988 N N . CYS E 1 24 ? 8.831 14.753 70.582 1.00 14.63 22 CYS E N 1
ATOM 1989 C CA . CYS E 1 24 ? 8.740 13.297 70.631 1.00 14.43 22 CYS E CA 1
ATOM 1990 C C . CYS E 1 24 ? 8.941 12.772 72.047 1.00 15.88 22 CYS E C 1
ATOM 1991 O O . CYS E 1 24 ? 8.268 11.826 72.452 1.00 15.36 22 CYS E O 1
ATOM 1994 N N . VAL E 1 25 ? 9.854 13.363 72.820 1.00 13.83 23 VAL E N 1
ATOM 1995 C CA . VAL E 1 25 ? 10.036 12.923 74.203 1.00 13.14 23 VAL E CA 1
ATOM 1996 C C . VAL E 1 25 ? 8.747 13.111 74.990 1.00 13.78 23 VAL E C 1
ATOM 1997 O O . VAL E 1 25 ? 8.278 12.195 75.678 1.00 12.17 23 VAL E O 1
ATOM 2001 N N . GLN E 1 26 ? 8.137 14.292 74.874 1.00 12.49 24 GLN E N 1
ATOM 2002 C CA . GLN E 1 26 ? 6.878 14.539 75.574 1.00 15.37 24 GLN E CA 1
ATOM 2003 C C . GLN E 1 26 ? 5.786 13.553 75.152 1.00 14.33 24 GLN E C 1
ATOM 2004 O O . GLN E 1 26 ? 5.115 12.955 76.002 1.00 13.50 24 GLN E O 1
ATOM 2010 N N . ASP E 1 27 ? 5.572 13.385 73.843 1.00 10.72 25 ASP E N 1
ATOM 2011 C CA . ASP E 1 27 ? 4.471 12.525 73.403 1.00 11.68 25 ASP E CA 1
ATOM 2012 C C . ASP E 1 27 ? 4.756 11.054 73.691 1.00 12.19 25 ASP E C 1
ATOM 2013 O O . ASP E 1 27 ? 3.850 10.309 74.082 1.00 12.09 25 ASP E O 1
ATOM 2018 N N . CYS E 1 28 ? 6.005 10.615 73.519 1.00 10.56 26 CYS E N 1
ATOM 2019 C CA . CYS E 1 28 ? 6.377 9.251 73.874 1.00 12.16 26 CYS E CA 1
ATOM 2020 C C . CYS E 1 28 ? 6.133 8.983 75.354 1.00 13.42 26 CYS E C 1
ATOM 2021 O O . CYS E 1 28 ? 5.628 7.915 75.723 1.00 12.46 26 CYS E O 1
ATOM 2024 N N . ALA E 1 29 ? 6.475 9.944 76.220 1.00 11.47 27 ALA E N 1
ATOM 2025 C CA . ALA E 1 29 ? 6.208 9.761 77.644 1.00 13.83 27 ALA E CA 1
ATOM 2026 C C . ALA E 1 29 ? 4.711 9.696 77.915 1.00 12.78 27 ALA E C 1
ATOM 2027 O O . ALA E 1 29 ? 4.244 8.829 78.665 1.00 15.12 27 ALA E O 1
ATOM 2029 N N . LYS E 1 30 ? 3.940 10.585 77.283 1.00 13.48 28 LYS E N 1
ATOM 2030 C CA . LYS E 1 30 ? 2.486 10.538 77.407 1.00 14.27 28 LYS E CA 1
ATOM 2031 C C . LYS E 1 30 ? 1.942 9.170 77.005 1.00 15.32 28 LYS E C 1
ATOM 2032 O O . LYS E 1 30 ? 1.048 8.629 77.665 1.00 13.91 28 LYS E O 1
ATOM 2038 N N . ALA E 1 31 ? 2.481 8.591 75.930 1.00 11.51 29 ALA E N 1
ATOM 2039 C CA . ALA E 1 31 ? 1.947 7.336 75.413 1.00 15.22 29 ALA E CA 1
ATOM 2040 C C . ALA E 1 31 ? 2.351 6.150 76.281 1.00 18.06 29 ALA E C 1
ATOM 2041 O O . ALA E 1 31 ? 1.557 5.221 76.484 1.00 14.16 29 ALA E O 1
ATOM 2043 N N . PHE E 1 32 ? 3.587 6.144 76.784 1.00 13.16 30 PHE E N 1
ATOM 2044 C CA . PHE E 1 32 ? 4.179 4.909 77.286 1.00 15.95 30 PHE E CA 1
ATOM 2045 C C . PHE E 1 32 ? 4.706 4.949 78.717 1.00 18.09 30 PHE E C 1
ATOM 2046 O O . PHE E 1 32 ? 4.851 3.875 79.317 1.00 15.09 30 PHE E O 1
ATOM 2054 N N . THR E 1 33 ? 5.022 6.111 79.282 1.00 15.34 31 THR E N 1
ATOM 2055 C CA . THR E 1 33 ? 5.611 6.130 80.619 1.00 17.20 31 THR E CA 1
ATOM 2056 C C . THR E 1 33 ? 4.824 7.016 81.575 1.00 16.03 31 THR E C 1
ATOM 2057 O O . THR E 1 33 ? 5.388 7.550 82.536 1.00 16.64 31 THR E O 1
ATOM 2061 N N . ASN E 1 34 ? 3.510 7.138 81.361 1.00 14.58 32 ASN E N 1
ATOM 2062 C CA . ASN E 1 34 ? 2.629 7.936 82.223 1.00 14.95 32 ASN E CA 1
ATOM 2063 C C . ASN E 1 34 ? 3.121 9.379 82.339 1.00 17.11 32 ASN E C 1
ATOM 2064 O O . ASN E 1 34 ? 2.970 10.023 83.382 1.00 18.06 32 ASN E O 1
ATOM 2069 N N . GLY E 1 35 ? 3.691 9.905 81.256 1.00 14.17 33 GLY E N 1
ATOM 2070 C CA . GLY E 1 35 ? 4.206 11.263 81.224 1.00 15.32 33 GLY E CA 1
ATOM 2071 C C . GLY E 1 35 ? 5.559 11.477 81.869 1.00 17.70 33 GLY E C 1
ATOM 2072 O O . GLY E 1 35 ? 6.012 12.625 81.952 1.00 19.23 33 GLY E O 1
ATOM 2073 N N . ASN E 1 36 ? 6.236 10.417 82.303 1.00 18.37 34 ASN E N 1
ATOM 2074 C CA . ASN E 1 36 ? 7.574 10.533 82.882 1.00 17.73 34 ASN E CA 1
ATOM 2075 C C . ASN E 1 36 ? 8.589 10.574 81.747 1.00 17.17 34 ASN E C 1
ATOM 2076 O O . ASN E 1 36 ? 8.972 9.538 81.201 1.00 20.00 34 ASN E O 1
ATOM 2081 N N . LYS E 1 37 ? 9.068 11.779 81.421 1.00 20.22 35 LYS E N 1
ATOM 2082 C CA . LYS E 1 37 ? 10.016 11.925 80.321 1.00 22.01 35 LYS E CA 1
ATOM 2083 C C . LYS E 1 37 ? 11.376 11.313 80.634 1.00 23.34 35 LYS E C 1
ATOM 2084 O O . LYS E 1 37 ? 12.107 10.951 79.703 1.00 20.52 35 LYS E O 1
ATOM 2090 N N . ASP E 1 38 ? 11.729 11.182 81.917 1.00 22.81 36 ASP E N 1
ATOM 2091 C CA . ASP E 1 38 ? 13.030 10.622 82.274 1.00 24.80 36 ASP E CA 1
ATOM 2092 C C . ASP E 1 38 ? 13.151 9.168 81.843 1.00 27.52 36 ASP E C 1
ATOM 2093 O O . ASP E 1 38 ? 14.264 8.665 81.659 1.00 28.32 36 ASP E O 1
ATOM 2098 N N . LYS E 1 39 ? 12.026 8.469 81.710 1.00 21.52 37 LYS E N 1
ATOM 2099 C CA . LYS E 1 39 ? 12.025 7.079 81.280 1.00 24.55 37 LYS E CA 1
ATOM 2100 C C . LYS E 1 39 ? 12.065 6.923 79.767 1.00 25.99 37 LYS E C 1
ATOM 2101 O O . LYS E 1 39 ? 12.126 5.791 79.277 1.00 26.18 37 LYS E O 1
ATOM 2107 N N . ILE E 1 40 ? 12.000 8.019 79.019 1.00 19.32 38 ILE E N 1
ATOM 2108 C CA . ILE E 1 40 ? 12.152 7.982 77.570 1.00 21.27 38 ILE E CA 1
ATOM 2109 C C . ILE E 1 40 ? 13.649 8.028 77.282 1.00 24.04 38 ILE E C 1
ATOM 2110 O O . ILE E 1 40 ? 14.311 9.033 77.548 1.00 22.35 38 ILE E O 1
ATOM 2115 N N . LYS E 1 41 ? 14.196 6.930 76.777 1.00 23.32 39 LYS E N 1
ATOM 2116 C CA . LYS E 1 41 ? 15.634 6.878 76.549 1.00 28.04 3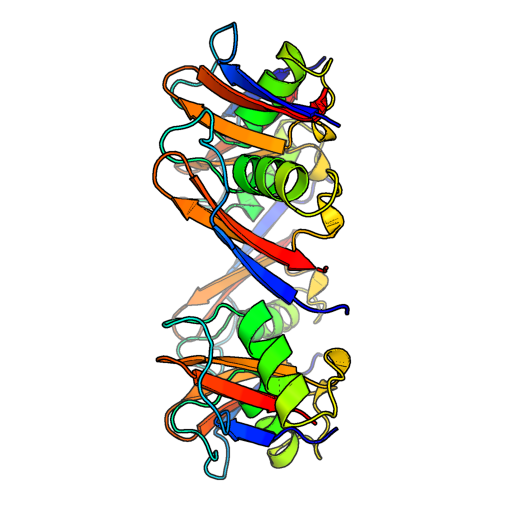9 LYS E CA 1
ATOM 2117 C C . LYS E 1 41 ? 16.040 7.312 75.147 1.00 28.68 39 LYS E C 1
ATOM 2118 O O . LYS E 1 41 ? 17.169 7.782 74.961 1.00 26.78 39 LYS E O 1
ATOM 2124 N N . ASP E 1 42 ? 15.177 7.147 74.148 1.00 24.05 40 ASP E N 1
ATOM 2125 C CA . ASP E 1 42 ? 15.533 7.612 72.810 1.00 28.97 40 ASP E CA 1
ATOM 2126 C C . ASP E 1 42 ? 14.262 7.896 72.022 1.00 20.46 40 ASP E C 1
ATOM 2127 O O . ASP E 1 42 ? 13.189 7.396 72.355 1.00 21.14 40 ASP E O 1
ATOM 2132 N N . VAL E 1 43 ? 14.383 8.738 70.989 1.00 20.24 41 VAL E N 1
ATOM 2133 C CA . VAL E 1 43 ? 13.264 9.054 70.107 1.00 21.24 41 VAL E CA 1
ATOM 2134 C C . VAL E 1 43 ? 13.764 9.193 68.676 1.00 25.78 41 VAL E C 1
ATOM 2135 O O . VAL E 1 43 ? 14.955 9.386 68.421 1.00 26.79 41 VAL E O 1
ATOM 2139 N N . LYS E 1 44 ? 12.830 9.068 67.733 1.00 20.98 42 LYS E N 1
ATOM 2140 C CA . LYS E 1 44 ? 13.128 9.298 66.324 1.00 24.70 42 LYS E CA 1
ATOM 2141 C C . LYS E 1 44 ? 11.920 9.947 65.665 1.00 25.26 42 LYS E C 1
ATOM 2142 O O . LYS E 1 44 ? 10.801 9.442 65.789 1.00 24.62 42 LYS E O 1
ATOM 2148 N N . SER E 1 45 ? 12.144 11.065 64.979 1.00 23.45 43 SER E N 1
ATOM 2149 C CA . SER E 1 45 ? 11.050 11.794 64.352 1.00 23.10 43 SER E CA 1
ATOM 2150 C C . SER E 1 45 ? 10.543 11.054 63.121 1.00 27.56 43 SER E C 1
ATOM 2151 O O . SER E 1 45 ? 11.323 10.473 62.360 1.00 24.48 43 SER E O 1
ATOM 2154 N N . GLU E 1 46 ? 9.226 11.081 62.919 1.00 23.01 44 GLU E N 1
ATOM 2155 C CA . GLU E 1 46 ? 8.595 10.453 61.768 1.00 26.50 44 GLU E CA 1
ATOM 2156 C C . GLU E 1 46 ? 7.500 11.389 61.270 1.00 25.45 44 GLU E C 1
ATOM 2157 O O . GLU E 1 46 ? 7.380 12.532 61.718 1.00 32.18 44 GLU E O 1
ATOM 2163 N N . PHE E 1 47 ? 6.693 10.901 60.333 1.00 25.11 45 PHE E N 1
ATOM 2164 C CA . PHE E 1 47 ? 5.617 11.695 59.752 1.00 23.35 45 PHE E CA 1
ATOM 2165 C C . PHE E 1 47 ? 4.451 11.768 60.728 1.00 21.48 45 PHE E C 1
ATOM 2166 O O . PHE E 1 47 ? 3.755 10.770 60.951 1.00 23.12 45 PHE E O 1
ATOM 2174 N N . PHE E 1 48 ? 4.253 12.948 61.322 1.00 20.65 46 PHE E N 1
ATOM 2175 C CA . PHE E 1 48 ? 3.234 13.156 62.355 1.00 22.21 46 PHE E CA 1
ATOM 2176 C C . PHE E 1 48 ? 3.310 12.081 63.432 1.00 16.25 46 PHE E C 1
ATOM 2177 O O . PHE E 1 48 ? 2.290 11.682 64.001 1.00 16.67 46 PHE E O 1
ATOM 2185 N N . SER E 1 49 ? 4.515 11.599 63.717 1.00 16.08 47 SER E N 1
ATOM 2186 C CA . SER E 1 49 ? 4.670 10.484 64.638 1.00 19.75 47 SER E CA 1
ATOM 2187 C C . SER E 1 49 ? 6.105 10.444 65.148 1.00 20.50 47 SER E C 1
ATOM 2188 O O . SER E 1 49 ? 6.967 11.223 64.732 1.00 18.06 47 SER E O 1
ATOM 2191 N N . CYS E 1 50 ? 6.349 9.512 66.061 1.00 16.62 48 CYS E N 1
ATOM 2192 C CA . CYS E 1 50 ? 7.670 9.252 66.600 1.00 20.29 48 CYS E CA 1
ATOM 2193 C C . CYS E 1 50 ? 7.843 7.751 66.768 1.00 21.89 48 CYS E C 1
ATOM 2194 O O . CYS E 1 50 ? 6.872 7.003 66.887 1.00 24.01 48 CYS E O 1
ATOM 2197 N N . TYR E 1 51 ? 9.098 7.322 66.779 1.00 19.74 49 TYR E N 1
ATOM 2198 C CA . TYR E 1 51 ? 9.477 6.072 67.413 1.00 21.54 49 TYR E CA 1
ATOM 2199 C C . TYR E 1 51 ? 10.032 6.398 68.790 1.00 23.05 49 TYR E C 1
ATOM 2200 O O . TYR E 1 51 ? 10.758 7.383 68.960 1.00 21.14 49 TYR E O 1
ATOM 2209 N N . CYS E 1 52 ? 9.664 5.574 69.766 1.00 21.45 50 CYS E N 1
ATOM 2210 C CA . CYS E 1 52 ? 9.935 5.793 71.176 1.00 20.73 50 CYS E CA 1
ATOM 2211 C C . CYS E 1 52 ? 10.718 4.615 71.734 1.00 22.24 50 CYS E C 1
ATOM 2212 O O . CYS E 1 52 ? 10.334 3.462 71.523 1.00 25.26 50 CYS E O 1
ATOM 2215 N N . TRP E 1 53 ? 11.800 4.908 72.455 1.00 21.03 51 TRP E N 1
ATOM 2216 C CA . TRP E 1 53 ? 12.579 3.917 73.192 1.00 23.21 51 TRP E CA 1
ATOM 2217 C C . TRP E 1 53 ? 12.419 4.302 74.652 1.00 23.11 51 TRP E C 1
ATOM 2218 O O . TRP E 1 53 ? 12.956 5.335 75.080 1.00 22.80 51 TRP E O 1
ATOM 2229 N N . TYR E 1 54 ? 11.763 3.441 75.427 1.00 22.71 52 TYR E N 1
ATOM 2230 C CA . TYR E 1 54 ? 11.454 3.776 76.807 1.00 23.56 52 TYR E CA 1
ATOM 2231 C C . TYR E 1 54 ? 11.642 2.582 77.727 1.00 28.97 52 TYR E C 1
ATOM 2232 O O . TYR E 1 54 ? 11.624 1.423 77.302 1.00 25.59 52 TYR E O 1
ATOM 2241 N N . GLU E 1 55 ? 11.812 2.900 79.009 1.00 22.98 53 GLU E N 1
ATOM 2242 C CA . GLU E 1 55 ? 11.987 1.909 80.063 1.00 28.93 53 GLU E CA 1
ATOM 2243 C C . GLU E 1 55 ? 10.621 1.528 80.621 1.00 30.66 53 GLU E C 1
ATOM 2244 O O . GLU E 1 55 ? 9.870 2.397 81.082 1.00 27.30 53 GLU E O 1
ATOM 2250 N N . ALA E 1 56 ? 10.301 0.239 80.590 1.00 32.01 54 ALA E N 1
ATOM 2251 C CA . ALA E 1 56 ? 8.996 -0.229 81.051 1.00 41.38 54 ALA E CA 1
ATOM 2252 C C . ALA E 1 56 ? 9.077 -0.837 82.450 1.00 51.80 54 ALA E C 1
ATOM 2253 O O . ALA E 1 56 ? 8.073 -1.304 82.991 1.00 52.23 54 ALA E O 1
ATOM 2256 N N . ALA F 1 3 ? 6.798 19.565 83.189 1.00 47.86 1 ALA F N 1
ATOM 2257 C CA . ALA F 1 3 ? 5.466 20.095 82.914 1.00 47.94 1 ALA F CA 1
ATOM 2258 C C . ALA F 1 3 ? 5.060 19.842 81.459 1.00 50.36 1 ALA F C 1
ATOM 2259 O O . ALA F 1 3 ? 5.772 19.168 80.711 1.00 47.32 1 ALA F O 1
ATOM 2261 N N . ASP F 1 4 ? 3.939 20.438 81.056 1.00 52.57 2 ASP F N 1
ATOM 2262 C CA . ASP F 1 4 ? 3.414 20.256 79.708 1.00 47.46 2 ASP F CA 1
ATOM 2263 C C . ASP F 1 4 ? 4.254 21.025 78.695 1.00 40.20 2 ASP F C 1
ATOM 2264 O O . ASP F 1 4 ? 4.670 22.150 78.945 1.00 41.35 2 ASP F O 1
ATOM 2269 N N . LEU F 1 5 ? 4.523 20.404 77.550 1.00 43.25 3 LEU F N 1
ATOM 2270 C CA . LEU F 1 5 ? 5.261 21.061 76.479 1.00 38.64 3 LEU F CA 1
ATOM 2271 C C . LEU F 1 5 ? 4.286 21.653 75.469 1.00 38.42 3 LEU F C 1
ATOM 2272 O O . LEU F 1 5 ? 3.423 20.944 74.947 1.00 41.04 3 LEU F O 1
ATOM 2277 N N . ILE F 1 6 ? 4.434 22.948 75.190 1.00 32.49 4 ILE F N 1
ATOM 2278 C CA . ILE F 1 6 ? 3.543 23.680 74.299 1.00 30.86 4 ILE F CA 1
ATOM 2279 C C . ILE F 1 6 ? 4.403 24.337 73.228 1.00 29.77 4 ILE F C 1
ATOM 2280 O O . ILE F 1 6 ? 5.508 24.817 73.515 1.00 28.78 4 ILE F O 1
ATOM 2285 N N . LYS F 1 7 ? 3.897 24.360 71.996 1.00 26.40 5 LYS F N 1
ATOM 2286 C CA . LYS F 1 7 ? 4.601 24.939 70.856 1.00 30.12 5 LYS F CA 1
ATOM 2287 C C . LYS F 1 7 ? 3.844 26.174 70.396 1.00 33.98 5 LYS F C 1
ATOM 2288 O O . LYS F 1 7 ? 2.651 26.097 70.081 1.00 28.94 5 LYS F O 1
ATOM 2294 N N . LYS F 1 8 ? 4.527 27.310 70.369 1.00 21.52 6 LYS F N 1
ATOM 2295 C CA . LYS F 1 8 ? 3.913 28.540 69.901 1.00 23.32 6 LYS F CA 1
ATOM 2296 C C . LYS F 1 8 ? 4.906 29.321 69.058 1.00 23.70 6 LYS F C 1
ATOM 2297 O O . LYS F 1 8 ? 6.118 29.264 69.282 1.00 20.35 6 LYS F O 1
ATOM 2303 N N . LYS F 1 9 ? 4.380 30.060 68.092 1.00 19.91 7 LYS F N 1
ATOM 2304 C CA . LYS F 1 9 ? 5.198 31.017 67.371 1.00 20.62 7 LYS F CA 1
ATOM 2305 C C . LYS F 1 9 ? 5.408 32.235 68.256 1.00 18.29 7 LYS F C 1
ATOM 2306 O O . LYS F 1 9 ? 4.547 32.588 69.066 1.00 18.62 7 LYS F O 1
ATOM 2312 N N . LEU F 1 10 ? 6.575 32.852 68.128 1.00 16.01 8 LEU F N 1
ATOM 2313 C CA . LEU F 1 10 ? 6.844 34.071 68.874 1.00 13.90 8 LEU F CA 1
ATOM 2314 C C . LEU F 1 10 ? 5.793 35.121 68.523 1.00 17.58 8 LEU F C 1
ATOM 2315 O O . LEU F 1 10 ? 5.536 35.355 67.334 1.00 19.58 8 LEU F O 1
ATOM 2320 N N . PRO F 1 11 ? 5.167 35.765 69.508 1.00 21.21 9 PRO F N 1
ATOM 2321 C CA . PRO F 1 11 ? 4.092 36.724 69.225 1.00 23.07 9 PRO F CA 1
ATOM 2322 C C . PRO F 1 11 ? 4.564 38.125 68.871 1.00 27.78 9 PRO F C 1
ATOM 2323 O O . PRO F 1 11 ? 3.730 39.027 68.757 1.00 27.13 9 PRO F O 1
ATOM 2327 N N . PHE F 1 12 ? 5.867 38.324 68.702 1.00 18.00 10 PHE F N 1
ATOM 2328 C CA . PHE F 1 12 ? 6.427 39.590 68.260 1.00 22.18 10 PHE F CA 1
ATOM 2329 C C . PHE F 1 12 ? 7.638 39.272 67.402 1.00 19.10 10 PHE F C 1
ATOM 2330 O O . PHE F 1 12 ? 8.125 38.140 67.383 1.00 18.42 10 PHE F O 1
ATOM 2338 N N . ARG F 1 13 ? 8.118 40.283 66.687 1.00 15.77 11 ARG F N 1
ATOM 2339 C CA . ARG F 1 13 ? 9.276 40.123 65.822 1.00 16.16 11 ARG F CA 1
ATOM 2340 C C . ARG F 1 13 ? 10.563 40.108 66.638 1.00 17.15 11 ARG F C 1
ATOM 2341 O O . ARG F 1 13 ? 10.679 40.786 67.663 1.00 17.38 11 ARG F O 1
ATOM 2349 N N . THR F 1 14 ? 11.534 39.324 66.171 1.00 15.41 12 THR F N 1
ATOM 2350 C CA . THR F 1 14 ? 12.881 39.392 66.712 1.00 15.89 12 THR F CA 1
ATOM 2351 C C . THR F 1 14 ? 13.619 40.598 66.137 1.00 17.87 12 THR F C 1
ATOM 2352 O O . THR F 1 14 ? 13.279 41.121 65.072 1.00 18.83 12 THR F O 1
ATOM 2356 N N . ARG F 1 15 ? 14.663 41.019 66.849 1.00 14.90 13 ARG F N 1
ATOM 2357 C CA . ARG F 1 15 ? 15.513 42.084 66.332 1.00 15.00 13 ARG F CA 1
ATOM 2358 C C . ARG F 1 15 ? 16.313 41.613 65.125 1.00 25.89 13 ARG F C 1
ATOM 2359 O O . ARG F 1 15 ? 16.499 42.372 64.166 1.00 26.61 13 ARG F O 1
ATOM 2367 N N . SER F 1 16 ? 16.788 40.370 65.146 1.00 19.43 14 SER F N 1
ATOM 2368 C CA . SER F 1 16 ? 17.621 39.867 64.061 1.00 24.19 14 SER F CA 1
ATOM 2369 C C . SER F 1 16 ? 16.772 39.276 62.942 1.00 24.55 14 SER F C 1
ATOM 2370 O O . SER F 1 16 ? 15.707 38.695 63.175 1.00 24.96 14 SER F O 1
ATOM 2373 N N . LYS F 1 17 ? 17.271 39.427 61.711 1.00 25.35 15 LYS F N 1
ATOM 2374 C CA . LYS F 1 17 ? 16.579 38.894 60.540 1.00 26.32 15 LYS F CA 1
ATOM 2375 C C . LYS F 1 17 ? 16.470 37.376 60.608 1.00 25.04 15 LYS F C 1
ATOM 2376 O O . LYS F 1 17 ? 15.405 36.802 60.350 1.00 25.03 15 LYS F O 1
ATOM 2382 N N . PHE F 1 18 ? 17.571 36.705 60.918 1.00 24.50 16 PHE F N 1
ATOM 2383 C CA . PHE F 1 18 ? 17.534 35.276 61.214 1.00 25.31 16 PHE F CA 1
ATOM 2384 C C . PHE F 1 18 ? 18.149 35.102 62.589 1.00 23.36 16 PHE F C 1
ATOM 2385 O O . PHE F 1 18 ? 19.384 35.047 62.725 1.00 22.90 16 PHE F O 1
ATOM 2393 N N . PRO F 1 19 ? 17.336 35.041 63.633 1.00 19.60 17 PRO F N 1
ATOM 2394 C CA . PRO F 1 19 ? 17.882 34.998 64.990 1.00 17.33 17 PRO F CA 1
ATOM 2395 C C . PRO F 1 19 ? 18.643 33.713 65.251 1.00 19.62 17 PRO F C 1
ATOM 2396 O O . PRO F 1 19 ? 18.314 32.641 64.737 1.00 18.50 17 PRO F O 1
ATOM 2400 N N . ARG F 1 20 ? 19.689 33.836 66.056 1.00 20.22 18 ARG F N 1
ATOM 2401 C CA . ARG F 1 20 ? 20.423 32.660 66.470 1.00 21.01 18 ARG F CA 1
ATOM 2402 C C . ARG F 1 20 ? 19.714 32.007 67.649 1.00 20.89 18 ARG F C 1
ATOM 2403 O O . ARG F 1 20 ? 18.800 32.580 68.248 1.00 19.34 18 ARG F O 1
ATOM 2411 N N . LYS F 1 21 ? 20.167 30.799 67.997 1.00 16.75 19 LYS F N 1
ATOM 2412 C CA . LYS F 1 21 ? 19.489 30.019 69.027 1.00 22.66 19 LYS F CA 1
ATOM 2413 C C . LYS F 1 21 ? 19.398 30.780 70.348 1.00 16.03 19 LYS F C 1
ATOM 2414 O O . LYS F 1 21 ? 18.367 30.740 71.029 1.00 15.40 19 LYS F O 1
ATOM 2420 N N . SER F 1 22 ? 20.471 31.469 70.734 1.00 19.46 20 SER F N 1
ATOM 2421 C CA . SER F 1 22 ? 20.461 32.201 71.998 1.00 17.77 20 SER F CA 1
ATOM 2422 C C . SER F 1 22 ? 19.410 33.312 71.989 1.00 16.81 20 SER F C 1
ATOM 2423 O O . SER F 1 22 ? 18.703 33.532 72.986 1.00 18.98 20 SER F O 1
ATOM 2426 N N . GLU F 1 23 ? 19.290 34.010 70.860 1.00 15.84 21 GLU F N 1
ATOM 2427 C CA . GLU F 1 23 ? 18.292 35.062 70.716 1.00 15.40 21 GLU F CA 1
ATOM 2428 C C . GLU F 1 23 ? 16.884 34.503 70.837 1.00 13.09 21 GLU F C 1
ATOM 2429 O O . GLU F 1 23 ? 16.025 35.094 71.504 1.00 13.40 21 GLU F O 1
ATOM 2435 N N . CYS F 1 24 ? 16.628 33.370 70.181 1.00 14.09 22 CYS F N 1
ATOM 2436 C CA . CYS F 1 24 ? 15.311 32.750 70.256 1.00 12.51 22 CYS F CA 1
ATOM 2437 C C . CYS F 1 24 ? 15.005 32.250 71.662 1.00 15.54 22 CYS F C 1
ATOM 2438 O O . CYS F 1 24 ? 13.865 32.341 72.111 1.00 14.68 22 CYS F O 1
ATOM 2441 N N . VAL F 1 25 ? 15.991 31.701 72.370 1.00 16.16 23 VAL F N 1
ATOM 2442 C CA . VAL F 1 25 ? 15.731 31.276 73.744 1.00 16.12 23 VAL F CA 1
ATOM 2443 C C . VAL F 1 25 ? 15.343 32.476 74.603 1.00 15.29 23 VAL F C 1
ATOM 2444 O O . VAL F 1 25 ? 14.367 32.430 75.365 1.00 16.85 23 VAL F O 1
ATOM 2448 N N . GLN F 1 26 ? 16.095 33.573 74.482 1.00 18.29 24 GLN F N 1
ATOM 2449 C CA . GLN F 1 26 ? 15.769 34.775 75.250 1.00 16.05 24 GLN F CA 1
ATOM 2450 C C . GLN F 1 26 ? 14.363 35.284 74.923 1.00 17.14 24 GLN F C 1
ATOM 2451 O O . GLN F 1 26 ? 13.574 35.594 75.826 1.00 16.08 24 GLN F O 1
ATOM 2457 N N . ASP F 1 27 ? 14.041 35.405 73.630 1.00 15.40 25 ASP F N 1
ATOM 2458 C CA . ASP F 1 27 ? 12.751 35.973 73.243 1.00 13.49 25 ASP F CA 1
ATOM 2459 C C . ASP F 1 27 ? 11.594 35.033 73.575 1.00 16.02 25 ASP F C 1
ATOM 2460 O O . ASP F 1 27 ? 10.523 35.489 73.989 1.00 13.22 25 ASP F O 1
ATOM 2465 N N . CYS F 1 28 ? 11.779 33.724 73.383 1.00 12.88 26 CYS F N 1
ATOM 2466 C CA . CYS F 1 28 ? 10.760 32.756 73.768 1.00 15.46 26 CYS F CA 1
ATOM 2467 C C . CYS F 1 28 ? 10.495 32.811 75.266 1.00 16.25 26 CYS F C 1
ATOM 2468 O O . CYS F 1 28 ? 9.341 32.731 75.699 1.00 18.59 26 CYS F O 1
ATOM 2471 N N . ALA F 1 29 ? 11.552 32.937 76.075 1.00 16.75 27 ALA F N 1
ATOM 2472 C CA . ALA F 1 29 ? 11.357 33.055 77.517 1.00 20.93 27 ALA F CA 1
ATOM 2473 C C . ALA F 1 29 ? 10.619 34.341 77.870 1.00 22.74 27 ALA F C 1
ATOM 2474 O O . ALA F 1 29 ? 9.706 34.330 78.705 1.00 22.75 27 ALA F O 1
ATOM 2476 N N . LYS F 1 30 ? 10.997 35.459 77.239 1.00 21.08 28 LYS F N 1
ATOM 2477 C CA . LYS F 1 30 ? 10.270 36.708 77.446 1.00 21.47 28 LYS F CA 1
ATOM 2478 C C . LYS F 1 30 ? 8.793 36.555 77.116 1.00 23.43 28 LYS F C 1
ATOM 2479 O O . LYS F 1 30 ? 7.930 37.080 77.828 1.00 23.69 28 LYS F O 1
ATOM 2485 N N . ALA F 1 31 ? 8.485 35.855 76.025 1.00 19.92 29 ALA F N 1
ATOM 2486 C CA . ALA F 1 31 ? 7.104 35.766 75.572 1.00 20.91 29 ALA F CA 1
ATOM 2487 C C . ALA F 1 31 ? 6.272 34.820 76.431 1.00 22.23 29 ALA F C 1
ATOM 2488 O O . ALA F 1 31 ? 5.098 35.096 76.695 1.00 26.97 29 ALA F O 1
ATOM 2490 N N . PHE F 1 32 ? 6.841 33.691 76.859 1.00 21.81 30 PHE F N 1
ATOM 2491 C CA . PHE F 1 32 ? 6.015 32.592 77.341 1.00 22.69 30 PHE F CA 1
ATOM 2492 C C . PHE F 1 32 ? 6.328 32.086 78.740 1.00 28.63 30 PHE F C 1
ATOM 2493 O O . PHE F 1 32 ? 5.455 31.449 79.343 1.00 26.38 30 PHE F O 1
ATOM 2501 N N . THR F 1 33 ? 7.536 32.304 79.264 1.00 23.45 31 THR F N 1
ATOM 2502 C CA . THR F 1 33 ? 7.895 31.746 80.562 1.00 26.54 31 THR F CA 1
ATOM 2503 C C . THR F 1 33 ? 8.405 32.818 81.519 1.00 30.00 31 THR F C 1
ATOM 2504 O O . THR F 1 33 ? 9.233 32.530 82.388 1.00 32.91 31 THR F O 1
ATOM 2508 N N . ASN F 1 34 ? 7.922 34.054 81.369 1.00 30.78 32 ASN F N 1
ATOM 2509 C CA . ASN F 1 34 ? 8.298 35.164 82.249 1.00 36.39 32 ASN F CA 1
ATOM 2510 C C . ASN F 1 34 ? 9.814 35.307 82.347 1.00 38.56 32 ASN F C 1
ATOM 2511 O O . ASN F 1 34 ? 10.366 35.587 83.412 1.00 38.43 32 ASN F O 1
ATOM 2516 N N . GLY F 1 35 ? 10.496 35.080 81.228 1.00 31.43 33 GLY F N 1
ATOM 2517 C CA . GLY F 1 35 ? 11.937 35.201 81.185 1.00 30.44 33 GLY F CA 1
ATOM 2518 C C . GLY F 1 35 ? 12.724 34.035 81.745 1.00 34.93 33 GLY F C 1
ATOM 2519 O O . GLY F 1 35 ? 13.948 34.148 81.873 1.00 39.13 33 GLY F O 1
ATOM 2520 N N . ASN F 1 36 ? 12.074 32.924 82.092 1.00 32.32 34 ASN F N 1
ATOM 2521 C CA . ASN F 1 36 ? 12.779 31.743 82.598 1.00 38.52 34 ASN F CA 1
ATOM 2522 C C . ASN F 1 36 ? 13.239 30.899 81.416 1.00 34.97 34 ASN F C 1
ATOM 2523 O O . ASN F 1 36 ? 12.454 30.163 80.812 1.00 34.20 34 ASN F O 1
ATOM 2528 N N . LYS F 1 37 ? 14.530 30.993 81.099 1.00 36.46 35 LYS F N 1
ATOM 2529 C CA . LYS F 1 37 ? 15.082 30.272 79.960 1.00 37.07 35 LYS F CA 1
ATOM 2530 C C . LYS F 1 37 ? 15.110 28.763 80.189 1.00 37.87 35 LYS F C 1
ATOM 2531 O O . LYS F 1 37 ? 15.131 27.999 79.218 1.00 33.97 35 LYS F O 1
ATOM 2537 N N . ASP F 1 38 ? 15.140 28.303 81.449 1.00 41.66 36 ASP F N 1
ATOM 2538 C CA . ASP F 1 38 ? 15.203 26.857 81.663 1.00 40.46 36 ASP F CA 1
ATOM 2539 C C . ASP F 1 38 ? 13.935 26.163 81.212 1.00 39.15 36 ASP F C 1
ATOM 2540 O O . ASP F 1 38 ? 13.981 24.987 80.833 1.00 40.36 36 ASP F O 1
ATOM 2545 N N . LYS F 1 39 ? 12.806 26.863 81.249 1.00 38.10 37 LYS F N 1
ATOM 2546 C CA . LYS F 1 39 ? 11.558 26.246 80.849 1.00 34.11 37 LYS F CA 1
ATOM 2547 C C . LYS F 1 39 ? 11.388 26.255 79.342 1.00 33.45 37 LYS F C 1
ATOM 2548 O O . LYS F 1 39 ? 10.420 25.676 78.838 1.00 32.10 37 LYS F O 1
ATOM 2554 N N . ILE F 1 40 ? 12.304 26.898 78.621 1.00 30.93 38 ILE F N 1
ATOM 2555 C CA . ILE F 1 40 ? 12.328 26.837 77.168 1.00 28.82 38 ILE F CA 1
ATOM 2556 C C . ILE F 1 40 ? 13.086 25.563 76.814 1.00 28.87 38 ILE F C 1
ATOM 2557 O O . ILE F 1 40 ? 14.304 25.483 76.993 1.00 29.67 38 ILE F O 1
ATOM 2562 N N . LYS F 1 41 ? 12.364 24.552 76.328 1.00 29.81 39 LYS F N 1
ATOM 2563 C CA . LYS F 1 41 ? 13.004 23.280 76.008 1.00 30.25 39 LYS F CA 1
ATOM 2564 C C . LYS F 1 41 ? 13.491 23.217 74.579 1.00 29.51 39 LYS F C 1
ATOM 2565 O O . LYS F 1 41 ? 14.408 22.441 74.288 1.00 29.12 39 LYS F O 1
ATOM 2571 N N . ASP F 1 42 ? 12.886 23.976 73.670 1.00 26.81 40 ASP F N 1
ATOM 2572 C CA . ASP F 1 42 ? 13.374 23.953 72.300 1.00 26.56 40 ASP F CA 1
ATOM 2573 C C . ASP F 1 42 ? 13.042 25.274 71.619 1.00 22.87 40 ASP F C 1
ATOM 2574 O O . ASP F 1 42 ? 12.101 25.969 72.004 1.00 21.09 40 ASP F O 1
ATOM 2579 N N . VAL F 1 43 ? 13.833 25.615 70.597 1.00 22.59 41 VAL F N 1
ATOM 2580 C CA . VAL F 1 43 ? 13.574 26.780 69.756 1.00 19.40 41 VAL F CA 1
ATOM 2581 C C . VAL F 1 43 ? 13.929 26.426 68.321 1.00 23.01 41 VAL F C 1
ATOM 2582 O O . VAL F 1 43 ? 14.685 25.491 68.052 1.00 22.44 41 VAL F O 1
ATOM 2586 N N . LYS F 1 44 ? 13.353 27.189 67.396 1.00 19.87 42 LYS F N 1
ATOM 2587 C CA . LYS F 1 44 ? 13.668 27.074 65.978 1.00 19.58 42 LYS F CA 1
ATOM 2588 C C . LYS F 1 44 ? 13.631 28.458 65.348 1.00 20.83 42 LYS F C 1
ATOM 2589 O O . LYS F 1 44 ? 12.627 29.164 65.459 1.00 18.31 42 LYS F O 1
ATOM 2595 N N . SER F 1 45 ? 14.715 28.836 64.680 1.00 21.76 43 SER F N 1
ATOM 2596 C CA . SER F 1 45 ? 14.818 30.163 64.089 1.00 22.11 43 SER F CA 1
ATOM 2597 C C . SER F 1 45 ? 13.965 30.277 62.835 1.00 23.50 43 SER F C 1
ATOM 2598 O O . SER F 1 45 ? 13.851 29.325 62.056 1.00 25.45 43 SER F O 1
ATOM 2601 N N . GLU F 1 46 ? 13.348 31.444 62.645 1.00 20.56 44 GLU F N 1
ATOM 2602 C CA . GLU F 1 46 ? 12.570 31.728 61.452 1.00 22.05 44 GLU F CA 1
ATOM 2603 C C . GLU F 1 46 ? 12.849 33.166 61.038 1.00 24.21 44 GLU F C 1
ATOM 2604 O O . GLU F 1 46 ? 13.500 33.928 61.765 1.00 19.38 44 GLU F O 1
ATOM 2610 N N . PHE F 1 47 ? 12.185 33.595 59.969 1.00 21.56 45 PHE F N 1
ATOM 2611 C CA . PHE F 1 47 ? 12.413 34.927 59.426 1.00 26.97 45 PHE F CA 1
ATOM 2612 C C . PHE F 1 47 ? 11.817 35.954 60.374 1.00 22.50 45 PHE F C 1
ATOM 2613 O O . PHE F 1 47 ? 10.592 36.061 60.502 1.00 19.41 45 PHE F O 1
ATOM 2621 N N . PHE F 1 48 ? 12.698 36.695 61.048 1.00 23.49 46 PHE F N 1
ATOM 2622 C CA . PHE F 1 48 ? 12.313 37.651 62.080 1.00 23.84 46 PHE F CA 1
ATOM 2623 C C . PHE F 1 48 ? 11.405 37.013 63.124 1.00 19.48 46 PHE F C 1
ATOM 2624 O O . PHE F 1 48 ? 10.526 37.676 63.684 1.00 16.47 46 PHE F O 1
ATOM 2632 N N . SER F 1 49 ? 11.604 35.726 63.409 1.00 15.45 47 SER F N 1
ATOM 2633 C CA . SER F 1 49 ? 10.701 35.073 64.351 1.00 14.28 47 SER F CA 1
ATOM 2634 C C . SER F 1 49 ? 11.362 33.813 64.892 1.00 12.13 47 SER F C 1
ATOM 2635 O O . SER F 1 49 ? 12.474 33.446 64.503 1.00 15.01 47 SER F O 1
ATOM 2638 N N . CYS F 1 50 ? 10.668 33.166 65.823 1.00 16.67 48 CYS F N 1
ATOM 2639 C CA . CYS F 1 50 ? 11.077 31.888 66.371 1.00 14.91 48 CYS F CA 1
ATOM 2640 C C . CYS F 1 50 ? 9.840 31.030 66.568 1.00 17.12 48 CYS F C 1
ATOM 2641 O O . CYS F 1 50 ? 8.734 31.543 66.754 1.00 15.76 48 CYS F O 1
ATOM 2644 N N . TYR F 1 51 ? 10.042 29.722 66.551 1.00 13.97 49 TYR F N 1
ATOM 2645 C CA . TYR F 1 51 ? 9.122 28.800 67.193 1.00 14.95 49 TYR F CA 1
ATOM 2646 C C . TYR F 1 51 ? 9.696 28.426 68.546 1.00 20.74 49 TYR F C 1
ATOM 2647 O O . TYR F 1 51 ? 10.907 28.216 68.681 1.00 17.13 49 TYR F O 1
ATOM 2656 N N . CYS F 1 52 ? 8.816 28.362 69.540 1.00 18.01 50 CYS F N 1
ATOM 2657 C CA . CYS F 1 52 ? 9.168 28.163 70.933 1.00 19.10 50 CYS F CA 1
ATOM 2658 C C . CYS F 1 52 ? 8.468 26.917 71.441 1.00 21.94 50 CYS F C 1
ATOM 2659 O O . CYS F 1 52 ? 7.256 26.770 71.258 1.00 22.24 50 CYS F O 1
ATOM 2662 N N . TRP F 1 53 ? 9.227 26.032 72.084 1.00 20.88 51 TRP F N 1
ATOM 2663 C CA . TRP F 1 53 ? 8.682 24.871 72.774 1.00 25.58 51 TRP F CA 1
ATOM 2664 C C . TRP F 1 53 ? 9.029 25.069 74.237 1.00 25.09 51 TRP F C 1
ATOM 2665 O O . TRP F 1 53 ? 10.216 25.035 74.599 1.00 25.51 51 TRP F O 1
ATOM 2676 N N . TYR F 1 54 ? 8.004 25.220 75.074 1.00 25.93 52 TYR F N 1
ATOM 2677 C CA . TYR F 1 54 ? 8.231 25.525 76.480 1.00 26.85 52 TYR F CA 1
ATOM 2678 C C . TYR F 1 54 ? 7.284 24.748 77.378 1.00 33.57 52 TYR F C 1
ATOM 2679 O O . TYR F 1 54 ? 6.219 24.293 76.958 1.00 32.66 52 TYR F O 1
ATOM 2688 N N . GLU F 1 55 ? 7.700 24.597 78.633 1.00 32.24 53 GLU F N 1
ATOM 2689 C CA . GLU F 1 55 ? 6.924 23.869 79.624 1.00 42.35 53 GLU F CA 1
ATOM 2690 C C . GLU F 1 55 ? 6.022 24.827 80.398 1.00 40.43 53 GLU F C 1
ATOM 2691 O O . GLU F 1 55 ? 6.458 25.902 80.817 1.00 36.03 53 GLU F O 1
ATOM 2697 N N . ALA F 1 56 ? 4.768 24.427 80.572 1.00 40.66 54 ALA F N 1
ATOM 2698 C CA . ALA F 1 56 ? 3.758 25.186 81.298 1.00 46.23 54 ALA F CA 1
ATOM 2699 C C . ALA F 1 56 ? 2.816 24.229 82.025 1.00 51.10 54 ALA F C 1
ATOM 2700 O O . ALA F 1 56 ? 2.812 23.025 81.757 1.00 50.65 54 ALA F O 1
#

Solvent-accessible surface area: 18906 Å² total; per-residue (Å²): 122,37,34,13,36,87,92,105,9,90,80,164,5,161,13,100,142,2,80,143,28,4,0,29,10,15,0,1,70,31,44,9,153,10,67,77,124,128,16,104,20,10,86,49,47,129,34,7,0,60,0,2,27,68,85,76,106,31,33,8,31,86,86,126,8,90,84,165,7,169,8,94,142,4,84,147,33,10,0,38,8,20,0,1,62,32,41,9,153,20,66,87,117,119,15,100,25,7,87,48,57,132,36,9,0,66,0,3,23,68,89,137,40,38,34,12,35,82,82,109,12,91,88,161,5,202,5,44,154,3,85,134,32,15,0,33,15,24,0,0,121,30,43,7,157,34,61,75,125,123,17,120,16,8,88,48,51,145,47,8,0,60,0,1,25,67,89,88,94,32,59,66,94,127,7,90,84,167,9,235,8,108,126,2,85,148,30,18,0,23,16,26,0,0,126,32,45,15,156,41,57,46,129,106,17,88,30,11,84,46,54,126,38,7,0,59,0,2,30,100,86,50,77,23,54,79,93,104,10,89,82,164,6,228,12,132,132,0,85,146,24,15,0,29,24,20,0,0,114,30,43,14,156,40,61,61,122,96,16,106,33,10,92,23,42,146,43,4,0,68,0,1,12,34,89,79,72,26,58,86,94,123,8,91,80,165,8,168,14,133,133,1,91,131,30,11,0,28,14,21,0,1,66,32,40,11,154,28,70,83,112,104,16,85,18,7,90,22,50,132,42,8,0,72,0,6,12,23,86

Sequence (329 aa):
SADLIKKKLPFRTRSKFPRKSECVQDCAKAFTNGNKDKIKDVKSEFFSCYCWYEAGSADLIKKKLPFRTRSKFPRKSECVQDCAKAFTNGNKDKIKDVKSEFFSCYCWYEAGSADLIKKKLPFRTRSKFPRKSECVQDCAKAFTNGNKDKIKDVKSEFFSCYCWYEAADLIKKKLPFRTRSKFPRKSECVQDCAKAFTNGNKDKIKDVKSEFFSCYCWYESADLIKKKLPFRTRSKFPRKSECVQDCAKAFTNGNKDKIKDVKSEFFSCYCWYEAADLIKKKLPFRTRSKFPRKSECVQDCAKAFTNGNKDKIKDVKSEFFSCYCWYEA

Radius of gyration: 24.82 Å; Cα contacts (8 Å, |Δi|>4): 778; chains: 6; bounding box: 61×63×25 Å

Secondary structure (DSSP, 8-state):
-PPEEEEE-SS--SSSS--HHHHHHHHHHHHSTT-GGGEEEEEEETTEEEEEEE-/--PPEEEEE-SS--SSSS--HHHHHHHHHHHHSTT-GGGEEEEEEETTEEEEEEE-/--PPEEEEE-SS--SSSS--HHHHHHHHHHHHSTT-GGGEEEEEEETTEEEEEEE-/---EEEE-SS--SSSS--HHHHHHHHHHHHSTT-GGGEEEEEEETTEEEEEE-/---EEEEE-SS--SSSS--HHHHHHHHHHHHSTT-GGGEEEEEEETTEEEEEEE-/--EEEEE-SS--SSSS--HHHHHHHHHHHHSTT-GGGEEEEEEETTEEEEEEE-

Foldseek 3Di:
DWDWDKDKQPDFFPDQWDDFVSQLQSLCVRPVVRDSVQFDDWATDGSIIITTGTD/DPWDWDKDKQPDFFPDQWDDQVSQLQSLCVRPVVRPSVQFPDWATDGRIIITIGTD/DFWDWDKDKQPDFAPDQWDDQVSQLQSLCVRPVVRPSVQFPDWATDGRIIITIGTD/DDKDKDKQPDFFPDQWDDFVSQLQSLCVRPVVRPSVQFDDWDTDGRIIMTMGD/DADKDKDKQPDFAPDQWDDFVSQLQSLCVRPVVRPSVQFDGWATDGSIIITIGGD/DDKDKDKQPDFFPDQWDDQVSQLQSLCVRPVVRDSVQFPDWATDGRIIITIGDD

B-factor: mean 28.54, std 11.51, range [8.37, 87.78]